Protein AF-0000000068954242 (afdb_homodimer)

Sequence (184 aa):
MEKENVENEAPFGVVYEDFRVIWVAEQLQDGKWTARYCWHPGTSEAAGKALQEAVLNGKSRRLLGQFDTEAETVEAIKQAVLLEAKWSPSRTMEKENVENEAPFGVVYEDFRVIWVAEQLQDGKWTARYCWHPGTSEAAGKALQEAVLNGKSRRLLGQFDTEAETVEAIKQAVLLEAKWSPSRT

Nearest PDB structures (foldseek):
  4emz-assembly2_A  TM=5.420E-01  e=2.118E+00  Mus musculus
  3p98-assembly2_B  TM=4.936E-01  e=1.862E+00  Morganella morganii
  7e2d-assembly1_K  TM=4.582E-01  e=3.785E+00  Saccharomyces cerevisiae S288C
  4en2-assembly2_A  TM=5.045E-01  e=4.038E+00  Mus musculus
  2h36-assembly1_X  TM=4.959E-01  e=6.342E+00  Sulfolobus islandicus filamentous virus

Structure (mmCIF, N/CA/C/O backbone):
data_AF-0000000068954242-model_v1
#
loop_
_entity.id
_entity.type
_entity.pdbx_description
1 polymer 'DUF2188 domain-containing protein'
#
loop_
_atom_site.group_PDB
_atom_site.id
_atom_site.type_symbol
_atom_site.label_atom_id
_atom_site.label_alt_id
_atom_site.label_comp_id
_atom_site.label_asym_id
_atom_site.label_entity_id
_atom_site.label_seq_id
_atom_site.pdbx_PDB_ins_code
_atom_site.Cartn_x
_atom_site.Cartn_y
_atom_site.Cartn_z
_atom_site.occupancy
_atom_site.B_iso_or_equiv
_atom_site.auth_seq_id
_atom_site.auth_comp_id
_atom_site.auth_asym_id
_atom_site.auth_atom_id
_atom_site.pdbx_PDB_model_num
ATOM 1 N N . MET A 1 1 ? 2.73 30.891 -11.594 1 21.77 1 MET A N 1
ATOM 2 C CA . MET A 1 1 ? 2.148 30.094 -10.516 1 21.77 1 MET A CA 1
ATOM 3 C C . MET A 1 1 ? 2.102 28.609 -10.898 1 21.77 1 MET A C 1
ATOM 5 O O . MET A 1 1 ? 1.273 28.203 -11.719 1 21.77 1 MET A O 1
ATOM 9 N N . GLU A 1 2 ? 3.18 27.938 -11.242 1 25.11 2 GLU A N 1
ATOM 10 C CA . GLU A 1 2 ? 3.396 26.719 -12.016 1 25.11 2 GLU A CA 1
ATOM 11 C C . GLU A 1 2 ? 2.676 25.531 -11.383 1 25.11 2 GLU A C 1
ATOM 13 O O . GLU A 1 2 ? 2.701 25.359 -10.164 1 25.11 2 GLU A O 1
ATOM 18 N N . LYS A 1 3 ? 1.49 25.219 -11.859 1 29.86 3 LYS A N 1
ATOM 19 C CA . LYS A 1 3 ? 0.611 24.094 -11.602 1 29.86 3 LYS A CA 1
ATOM 20 C C . LYS A 1 3 ? 1.417 22.828 -11.289 1 29.86 3 LYS A C 1
ATOM 22 O O . LYS A 1 3 ? 2.271 22.422 -12.078 1 29.86 3 LYS A O 1
ATOM 27 N N . GLU A 1 4 ? 1.894 22.75 -10.07 1 32.88 4 GLU A N 1
ATOM 28 C CA . GLU A 1 4 ? 2.553 21.531 -9.594 1 32.88 4 GLU A CA 1
ATOM 29 C C . GLU A 1 4 ? 1.985 20.297 -10.273 1 32.88 4 GLU A C 1
ATOM 31 O O . GLU A 1 4 ? 0.77 20.094 -10.297 1 32.88 4 GLU A O 1
ATOM 36 N N . ASN A 1 5 ? 2.467 20.047 -11.445 1 31.39 5 ASN A N 1
ATOM 37 C CA . ASN A 1 5 ? 2.234 18.828 -12.227 1 31.39 5 ASN A CA 1
ATOM 38 C C . ASN A 1 5 ? 1.885 17.641 -11.32 1 31.39 5 ASN A C 1
ATOM 40 O O . ASN A 1 5 ? 2.771 17 -10.758 1 31.39 5 ASN A O 1
ATOM 44 N N . VAL A 1 6 ? 0.901 17.859 -10.484 1 35.72 6 VAL A N 1
ATOM 45 C CA . VAL A 1 6 ? 0.331 16.688 -9.828 1 35.72 6 VAL A CA 1
ATOM 46 C C . VAL A 1 6 ? 0.317 15.508 -10.805 1 35.72 6 VAL A C 1
ATOM 48 O O . VAL A 1 6 ? -0.433 15.516 -11.781 1 35.72 6 VAL A O 1
ATOM 51 N N . GLU A 1 7 ? 1.444 15.148 -11.391 1 39.91 7 GLU A N 1
ATOM 52 C CA . GLU A 1 7 ? 1.543 13.93 -12.188 1 39.91 7 GLU A CA 1
ATOM 53 C C . GLU A 1 7 ? 0.404 12.969 -11.867 1 39.91 7 GLU A C 1
ATOM 55 O O . GLU A 1 7 ? 0.013 12.828 -10.703 1 39.91 7 GLU A O 1
ATOM 60 N N . ASN A 1 8 ? -0.485 12.93 -12.711 1 43.81 8 ASN A N 1
ATOM 61 C CA . ASN A 1 8 ? -1.66 12.078 -12.82 1 43.81 8 ASN A CA 1
ATOM 62 C C . ASN A 1 8 ? -1.4 10.688 -12.242 1 43.81 8 ASN A C 1
ATOM 64 O O . ASN A 1 8 ? -0.9 9.805 -12.945 1 43.81 8 ASN A O 1
ATOM 68 N N . GLU A 1 9 ? -0.824 10.719 -11.055 1 53.72 9 GLU A N 1
ATOM 69 C CA . GLU A 1 9 ? -0.593 9.398 -10.469 1 53.72 9 GLU A CA 1
ATOM 70 C C . GLU A 1 9 ? -1.833 8.516 -10.578 1 53.72 9 GLU A C 1
ATOM 72 O O . GLU A 1 9 ? -2.947 8.969 -10.297 1 53.72 9 GLU A O 1
ATOM 77 N N . ALA A 1 10 ? -1.796 7.66 -11.562 1 61.25 10 ALA A N 1
ATOM 78 C CA . ALA A 1 10 ? -2.863 6.668 -11.672 1 61.25 10 ALA A CA 1
ATOM 79 C C . ALA A 1 10 ? -3.359 6.246 -10.289 1 61.25 10 ALA A C 1
ATOM 81 O O . ALA A 1 10 ? -2.588 6.219 -9.328 1 61.25 10 ALA A O 1
ATOM 82 N N . PRO A 1 11 ? -4.734 6.23 -10.266 1 74.62 11 PRO A N 1
ATOM 83 C CA . PRO A 1 11 ? -5.285 5.824 -8.969 1 74.62 11 PRO A CA 1
ATOM 84 C C . PRO A 1 11 ? -4.633 4.559 -8.422 1 74.62 11 PRO A C 1
ATOM 86 O O . PRO A 1 11 ? -4.207 3.695 -9.195 1 74.62 11 PRO A O 1
ATOM 89 N N . PHE A 1 12 ? -4.547 4.5 -7.191 1 87.44 12 PHE A N 1
ATOM 90 C CA . PHE A 1 12 ? -3.895 3.443 -6.43 1 87.44 12 PHE A CA 1
ATOM 91 C C . PHE A 1 12 ? -4.629 2.119 -6.605 1 87.44 12 PHE A C 1
ATOM 93 O O . PHE A 1 12 ? -5.848 2.055 -6.438 1 87.44 12 PHE A O 1
ATOM 100 N N . GLY A 1 13 ? -3.826 1.127 -6.988 1 93.5 13 GLY A N 1
ATOM 101 C CA . GLY A 1 13 ? -4.387 -0.205 -7.145 1 93.5 13 GLY A CA 1
ATOM 102 C C . GLY A 1 13 ? -4.898 -0.474 -8.547 1 93.5 13 GLY A C 1
ATOM 103 O O . GLY A 1 13 ? -5.012 0.447 -9.359 1 93.5 13 GLY A O 1
ATOM 104 N N . VAL A 1 14 ? -5.207 -1.737 -8.773 1 92.81 14 VAL A N 1
ATOM 105 C CA . VAL A 1 14 ? -5.73 -2.182 -10.062 1 92.81 14 VAL A CA 1
ATOM 106 C C . VAL A 1 14 ? -7.242 -2.381 -9.961 1 92.81 14 VAL A C 1
ATOM 108 O O . VAL A 1 14 ? -7.746 -2.883 -8.953 1 92.81 14 VAL A O 1
ATOM 111 N N . VAL A 1 15 ? -7.859 -1.942 -11.102 1 94.38 15 VAL A N 1
ATOM 112 C CA . VAL A 1 15 ? -9.312 -2.094 -11.117 1 94.38 15 VAL A CA 1
ATOM 113 C C . VAL A 1 15 ? -9.68 -3.51 -11.555 1 94.38 15 VAL A C 1
ATOM 115 O O . VAL A 1 15 ? -9.164 -4.012 -12.555 1 94.38 15 VAL A O 1
ATOM 118 N N . TYR A 1 16 ? -10.5 -4.156 -10.773 1 94.81 16 TYR A N 1
ATOM 119 C CA . TYR A 1 16 ? -11.133 -5.438 -11.07 1 94.81 16 TYR A CA 1
ATOM 120 C C . TYR A 1 16 ? -12.617 -5.41 -10.734 1 94.81 16 TYR A C 1
ATOM 122 O O . TYR A 1 16 ? -12.984 -5.305 -9.562 1 94.81 16 TYR A O 1
ATOM 130 N N . GLU A 1 17 ? -13.453 -5.523 -11.75 1 95.56 17 GLU A N 1
ATOM 131 C CA . GLU A 1 17 ? -14.891 -5.367 -11.57 1 95.56 17 GLU A CA 1
ATOM 132 C C . GLU A 1 17 ? -15.227 -4.059 -10.859 1 95.56 17 GLU A C 1
ATOM 134 O O . GLU A 1 17 ? -14.852 -2.98 -11.328 1 95.56 17 GLU A O 1
ATOM 139 N N . ASP A 1 18 ? -15.766 -4.094 -9.727 1 95.94 18 ASP A N 1
ATOM 140 C CA . ASP A 1 18 ? -16.172 -2.896 -8.992 1 95.94 18 ASP A CA 1
ATOM 141 C C . ASP A 1 18 ? -15.258 -2.652 -7.793 1 95.94 18 ASP A C 1
ATOM 143 O O . ASP A 1 18 ? -15.688 -2.076 -6.789 1 95.94 18 ASP A O 1
ATOM 147 N N . PHE A 1 19 ? -13.984 -3.154 -7.977 1 96.62 19 PHE A N 1
ATOM 148 C CA . PHE A 1 19 ? -13.062 -3.061 -6.848 1 96.62 19 PHE A CA 1
ATOM 149 C C . PHE A 1 19 ? -11.711 -2.52 -7.297 1 96.62 19 PHE A C 1
ATOM 151 O O . PHE A 1 19 ? -11.383 -2.564 -8.484 1 96.62 19 PHE A O 1
ATOM 158 N N . ARG A 1 20 ? -11.031 -1.953 -6.363 1 96.44 20 ARG A N 1
ATOM 159 C CA . ARG A 1 20 ? -9.586 -1.75 -6.5 1 96.44 20 ARG A CA 1
ATOM 160 C C . ARG A 1 20 ? -8.812 -2.729 -5.625 1 96.44 20 ARG A C 1
ATOM 162 O O . ARG A 1 20 ? -9.188 -2.977 -4.477 1 96.44 20 ARG A O 1
ATOM 169 N N . VAL A 1 21 ? -7.758 -3.271 -6.23 1 97.31 21 VAL A N 1
ATOM 170 C CA . VAL A 1 21 ? -6.996 -4.328 -5.566 1 97.31 21 VAL A CA 1
ATOM 171 C C . VAL A 1 21 ? -5.5 -4.09 -5.766 1 97.31 21 VAL A C 1
ATOM 173 O O . VAL A 1 21 ? -5.074 -3.639 -6.828 1 97.31 21 VAL A O 1
ATOM 176 N N . ILE A 1 22 ? -4.73 -4.309 -4.73 1 97.19 22 ILE A N 1
ATOM 177 C CA . ILE A 1 22 ? -3.281 -4.414 -4.844 1 97.19 22 ILE A CA 1
ATOM 178 C C . ILE A 1 22 ? -2.818 -5.762 -4.285 1 97.19 22 ILE A C 1
ATOM 180 O O . ILE A 1 22 ? -3.473 -6.332 -3.41 1 97.19 22 ILE A O 1
ATOM 184 N N . TRP A 1 23 ? -1.71 -6.27 -4.887 1 97.44 23 TRP A N 1
ATOM 185 C CA . TRP A 1 23 ? -1.216 -7.555 -4.402 1 97.44 23 TRP A CA 1
ATOM 186 C C . TRP A 1 23 ? 0.271 -7.715 -4.703 1 97.44 23 TRP A C 1
ATOM 188 O O . TRP A 1 23 ? 0.842 -6.938 -5.473 1 97.44 23 TRP A O 1
ATOM 198 N N . VAL A 1 24 ? 0.82 -8.609 -4.008 1 96.31 24 VAL A N 1
ATOM 199 C CA . VAL A 1 24 ? 2.129 -9.164 -4.344 1 96.31 24 VAL A CA 1
ATOM 200 C C . VAL A 1 24 ? 2.051 -10.688 -4.398 1 96.31 24 VAL A C 1
ATOM 202 O O . VAL A 1 24 ? 1.603 -11.32 -3.441 1 96.31 24 VAL A O 1
ATOM 205 N N . ALA A 1 25 ? 2.357 -11.18 -5.551 1 96.5 25 ALA A N 1
ATOM 206 C CA . ALA A 1 25 ? 2.504 -12.625 -5.715 1 96.5 25 ALA A CA 1
ATOM 207 C C . ALA A 1 25 ? 3.971 -13.039 -5.641 1 96.5 25 ALA A C 1
ATOM 209 O O . ALA A 1 25 ? 4.824 -12.43 -6.289 1 96.5 25 ALA A O 1
ATOM 210 N N . GLU A 1 26 ? 4.207 -14.062 -4.797 1 94.69 26 GLU A N 1
ATOM 211 C CA . GLU A 1 26 ? 5.59 -14.477 -4.59 1 94.69 26 GLU A CA 1
ATOM 212 C C . GLU A 1 26 ? 5.738 -15.992 -4.754 1 94.69 26 GLU A C 1
ATOM 214 O O . GLU A 1 26 ? 4.863 -16.75 -4.348 1 94.69 26 GLU A O 1
ATOM 219 N N . GLN A 1 27 ? 6.871 -16.297 -5.375 1 96.44 27 GLN A N 1
ATOM 220 C CA . GLN A 1 27 ? 7.195 -17.719 -5.504 1 96.44 27 GLN A CA 1
ATOM 221 C C . GLN A 1 27 ? 8.023 -18.203 -4.32 1 96.44 27 GLN A C 1
ATOM 223 O O . GLN A 1 27 ? 9.055 -17.609 -3.988 1 96.44 27 GLN A O 1
ATOM 228 N N . LEU A 1 28 ? 7.547 -19.297 -3.723 1 96.06 28 LEU A N 1
ATOM 229 C CA . LEU A 1 28 ? 8.242 -19.906 -2.598 1 96.06 28 LEU A CA 1
ATOM 230 C C . LEU A 1 28 ? 9.375 -2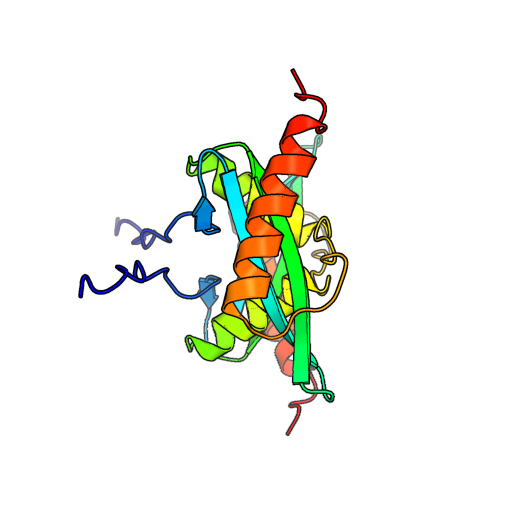0.812 -3.086 1 96.06 28 LEU A C 1
ATOM 232 O O . LEU A 1 28 ? 9.508 -21.047 -4.289 1 96.06 28 LEU A O 1
ATOM 236 N N . GLN A 1 29 ? 10.203 -21.172 -2.217 1 95.75 29 GLN A N 1
ATOM 237 C CA . GLN A 1 29 ? 11.375 -21.984 -2.545 1 95.75 29 GLN A CA 1
ATOM 238 C C . GLN A 1 29 ? 10.977 -23.297 -3.209 1 95.75 29 GLN A C 1
ATOM 240 O O . GLN A 1 29 ? 11.711 -23.828 -4.043 1 95.75 29 GLN A O 1
ATOM 245 N N . ASP A 1 30 ? 9.82 -23.906 -2.957 1 96.88 30 ASP A N 1
ATOM 246 C CA . ASP A 1 30 ? 9.375 -25.172 -3.52 1 96.88 30 ASP A CA 1
ATOM 247 C C . ASP A 1 30 ? 8.711 -24.969 -4.875 1 96.88 30 ASP A C 1
ATOM 249 O O . ASP A 1 30 ? 8.18 -25.922 -5.465 1 96.88 30 ASP A O 1
ATOM 253 N N . GLY A 1 31 ? 8.672 -23.734 -5.305 1 97.25 31 GLY A N 1
ATOM 254 C CA . GLY A 1 31 ? 8.156 -23.438 -6.633 1 97.25 31 GLY A CA 1
ATOM 255 C C . GLY A 1 31 ? 6.699 -23.016 -6.625 1 97.25 31 GLY A C 1
ATOM 256 O O . GLY A 1 31 ? 6.176 -22.562 -7.645 1 97.25 31 GLY A O 1
ATOM 257 N N . LYS A 1 32 ? 6.078 -23.188 -5.453 1 98.19 32 LYS A N 1
ATOM 258 C CA . LYS A 1 32 ? 4.676 -22.797 -5.344 1 98.19 32 LYS A CA 1
ATOM 259 C C . LYS A 1 32 ? 4.539 -21.297 -5.117 1 98.19 32 LYS A C 1
ATOM 261 O O . LYS A 1 32 ? 5.504 -20.625 -4.719 1 98.19 32 LYS A O 1
ATOM 266 N N . TRP A 1 33 ? 3.316 -20.859 -5.457 1 97.94 33 TRP A N 1
ATOM 267 C CA . TRP A 1 33 ? 3.078 -19.422 -5.348 1 97.94 33 TRP A CA 1
ATOM 268 C C . TRP A 1 33 ? 2.072 -19.125 -4.238 1 97.94 33 TRP A C 1
ATOM 270 O O . TRP A 1 33 ? 1.101 -19.859 -4.059 1 97.94 33 TRP A O 1
ATOM 280 N N . THR A 1 34 ? 2.34 -18.016 -3.49 1 98 34 THR A N 1
ATOM 281 C CA . THR A 1 34 ? 1.427 -17.438 -2.516 1 98 34 THR A CA 1
ATOM 282 C C . THR A 1 34 ? 1.302 -15.93 -2.729 1 98 34 THR A C 1
ATOM 284 O O . THR A 1 34 ? 1.879 -15.383 -3.67 1 98 34 THR A O 1
ATOM 287 N N . ALA A 1 35 ? 0.398 -15.336 -1.955 1 98.06 35 ALA A N 1
ATOM 288 C CA . ALA A 1 35 ? 0.228 -13.906 -2.188 1 98.06 35 ALA A CA 1
ATOM 289 C C . ALA A 1 35 ? -0.336 -13.211 -0.949 1 98.06 35 ALA A C 1
ATOM 291 O O . ALA A 1 35 ? -0.861 -13.875 -0.048 1 98.06 35 ALA A O 1
ATOM 292 N N . ARG A 1 36 ? -0.107 -11.969 -0.896 1 98.25 36 ARG A N 1
ATOM 293 C CA . ARG A 1 36 ? -0.849 -11.039 -0.049 1 98.25 36 ARG A CA 1
ATOM 294 C C . ARG A 1 36 ? -1.582 -10 -0.89 1 98.2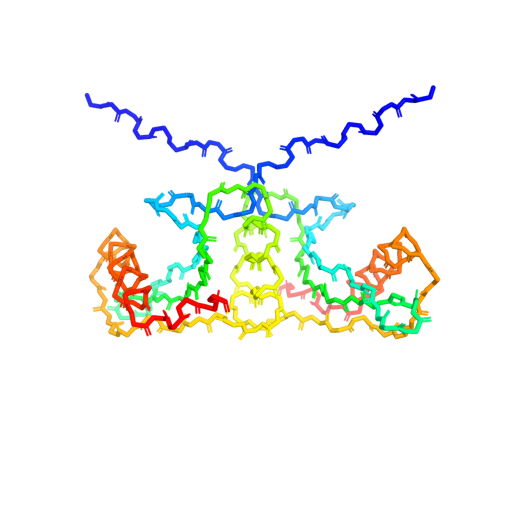5 36 ARG A C 1
ATOM 296 O O . ARG A 1 36 ? -1.118 -9.625 -1.97 1 98.25 36 ARG A O 1
ATOM 303 N N . TYR A 1 37 ? -2.668 -9.602 -0.353 1 98.38 37 TYR A N 1
ATOM 304 C CA . TYR A 1 37 ? -3.457 -8.648 -1.126 1 98.38 37 TYR A CA 1
ATOM 305 C C . TYR A 1 37 ? -4.293 -7.762 -0.21 1 98.38 37 TYR A C 1
ATOM 307 O O . TYR A 1 37 ? -4.465 -8.07 0.973 1 98.38 37 TYR A O 1
ATOM 315 N N . CYS A 1 38 ? -4.711 -6.676 -0.714 1 98.31 38 CYS A N 1
ATOM 316 C CA . CYS A 1 38 ? -5.656 -5.734 -0.124 1 98.31 38 CYS A CA 1
ATOM 317 C C . CYS A 1 38 ? -6.613 -5.188 -1.178 1 98.31 38 CYS A C 1
ATOM 319 O O . CYS A 1 38 ? -6.234 -5.023 -2.34 1 98.31 38 CYS A O 1
ATOM 321 N N . TRP A 1 39 ? -7.859 -4.938 -0.702 1 97.62 39 TRP A N 1
ATOM 322 C CA . TRP A 1 39 ? -8.828 -4.453 -1.687 1 97.62 39 TRP A CA 1
ATOM 323 C C . TRP A 1 39 ? -9.828 -3.504 -1.045 1 97.62 39 TRP A C 1
ATOM 325 O O . TRP A 1 39 ? -9.922 -3.422 0.182 1 97.62 39 TRP A O 1
ATOM 335 N N . HIS A 1 40 ? -10.461 -2.73 -1.895 1 97.25 40 HIS A N 1
ATOM 336 C CA . HIS A 1 40 ? -11.5 -1.787 -1.497 1 97.25 40 HIS A CA 1
ATOM 337 C C . HIS A 1 40 ? -12.594 -1.699 -2.553 1 97.25 40 HIS A C 1
ATOM 339 O O . HIS A 1 40 ? -12.312 -1.718 -3.752 1 97.25 40 HIS A O 1
ATOM 345 N N . PRO A 1 41 ? -13.812 -1.552 -2.074 1 97 41 PRO A N 1
ATOM 346 C CA . PRO A 1 41 ? -14.883 -1.388 -3.064 1 97 41 PRO A CA 1
ATOM 347 C C . PRO A 1 41 ? -14.789 -0.066 -3.822 1 97 41 PRO A C 1
ATOM 349 O O . PRO A 1 41 ? -14.398 0.954 -3.246 1 97 41 PRO A O 1
ATOM 352 N N . GLY A 1 42 ? -15.203 -0.083 -5.066 1 96 42 GLY A N 1
ATOM 353 C CA . GLY A 1 42 ? -15.242 1.107 -5.902 1 96 42 GLY A CA 1
ATOM 354 C C . GLY A 1 42 ? -14.07 1.203 -6.859 1 96 42 GLY A C 1
ATOM 355 O O . GLY A 1 42 ? -13.078 0.487 -6.711 1 96 42 GLY A O 1
ATOM 356 N N . THR A 1 43 ? -14.188 2.068 -7.875 1 95.5 43 THR A N 1
ATOM 357 C CA . THR A 1 43 ? -13.156 2.182 -8.906 1 95.5 43 THR A CA 1
ATOM 358 C C . THR A 1 43 ? -12.656 3.617 -9.008 1 95.5 43 THR A C 1
ATOM 360 O O . THR A 1 43 ? -11.75 3.906 -9.797 1 95.5 43 THR A O 1
ATOM 363 N N . SER A 1 44 ? -13.195 4.441 -8.203 1 93.44 44 SER A N 1
ATOM 364 C CA . SER A 1 44 ? -12.898 5.867 -8.297 1 93.44 44 SER A CA 1
ATOM 365 C C . SER A 1 44 ? -11.531 6.188 -7.695 1 93.44 44 SER A C 1
ATOM 367 O O . SER A 1 44 ? -10.891 5.316 -7.105 1 93.44 44 SER A O 1
ATOM 369 N N . GLU A 1 45 ? -11.133 7.41 -7.926 1 91.19 45 GLU A N 1
ATOM 370 C CA . GLU A 1 45 ? -9.922 7.902 -7.277 1 91.19 45 GLU A CA 1
ATOM 371 C C . GLU A 1 45 ? -10.047 7.84 -5.758 1 91.19 45 GLU A C 1
ATOM 373 O O . GLU A 1 45 ? -9.086 7.516 -5.062 1 91.19 45 GLU A O 1
ATOM 378 N N . ALA A 1 46 ? -11.258 8.195 -5.285 1 93.62 46 ALA A N 1
ATOM 379 C CA . ALA A 1 46 ? -11.516 8.117 -3.85 1 93.62 46 ALA A CA 1
ATOM 380 C C . ALA A 1 46 ? -11.336 6.695 -3.332 1 93.62 46 ALA A C 1
ATOM 382 O O . ALA A 1 46 ? -10.812 6.488 -2.236 1 93.62 46 ALA A O 1
ATOM 383 N N . ALA A 1 47 ? -11.773 5.707 -4.102 1 94.88 47 ALA A N 1
ATOM 384 C CA . ALA A 1 47 ? -11.594 4.309 -3.729 1 94.88 47 ALA A CA 1
ATOM 385 C C . ALA A 1 47 ? -10.117 3.932 -3.688 1 94.88 47 ALA A C 1
ATOM 387 O O . ALA A 1 47 ? -9.695 3.145 -2.838 1 94.88 47 ALA A O 1
ATOM 388 N N . GLY A 1 48 ? -9.359 4.504 -4.598 1 94.38 48 GLY A N 1
ATOM 389 C CA . GLY A 1 48 ? -7.922 4.293 -4.586 1 94.38 48 GLY A CA 1
ATOM 390 C C . GLY A 1 48 ? -7.25 4.836 -3.34 1 94.38 48 GLY A C 1
ATOM 391 O O . GLY A 1 48 ? -6.379 4.184 -2.762 1 94.38 48 GLY A O 1
ATOM 392 N N . LYS A 1 49 ? -7.707 5.996 -2.967 1 93.25 49 LYS A N 1
ATOM 393 C CA . LYS A 1 49 ? -7.164 6.598 -1.753 1 93.25 49 LYS A CA 1
ATOM 394 C C . LYS A 1 49 ? -7.523 5.77 -0.521 1 93.25 49 LYS A C 1
ATOM 396 O O . LYS A 1 49 ? -6.707 5.609 0.387 1 93.25 49 LYS A O 1
ATOM 401 N N . ALA A 1 50 ? -8.734 5.266 -0.509 1 96.12 50 ALA A N 1
ATOM 402 C CA . ALA A 1 50 ? -9.18 4.426 0.599 1 96.12 50 ALA A CA 1
ATOM 403 C C . ALA A 1 50 ? -8.375 3.127 0.657 1 96.12 50 ALA A C 1
ATOM 405 O O . ALA A 1 50 ? -8.031 2.652 1.742 1 96.12 50 ALA A O 1
ATOM 406 N N . LEU A 1 51 ? -8.094 2.596 -0.479 1 96.62 51 LEU A N 1
ATOM 407 C CA . LEU A 1 51 ? -7.273 1.392 -0.545 1 96.62 51 LEU A CA 1
ATOM 408 C C . LEU A 1 51 ? -5.867 1.664 -0.024 1 96.62 51 LEU A C 1
ATOM 410 O O . LEU A 1 51 ? -5.312 0.855 0.722 1 96.62 51 LEU A O 1
ATOM 414 N N . GLN A 1 52 ? -5.32 2.756 -0.457 1 96.38 52 GLN A N 1
ATOM 415 C CA . GLN A 1 52 ? -4 3.148 0.022 1 96.38 52 GLN A CA 1
ATOM 416 C C . GLN A 1 52 ? -3.98 3.275 1.543 1 96.38 52 GLN A C 1
ATOM 418 O O . GLN A 1 52 ? -3.047 2.807 2.197 1 96.38 52 GLN A O 1
ATOM 423 N N . GLU A 1 53 ? -4.969 3.883 2.074 1 96.31 53 GLU A N 1
ATOM 424 C CA . GLU A 1 53 ? -5.09 4.008 3.523 1 96.31 53 GLU A CA 1
ATOM 425 C C . GLU A 1 53 ? -5.195 2.641 4.191 1 96.31 53 GLU A C 1
ATOM 427 O O . GLU A 1 53 ? -4.543 2.385 5.203 1 96.31 53 GLU A O 1
ATOM 432 N N . ALA A 1 54 ? -5.996 1.771 3.639 1 97.38 54 ALA A N 1
ATOM 433 C CA . ALA A 1 54 ? -6.211 0.444 4.211 1 97.38 54 ALA A CA 1
ATOM 434 C C . ALA A 1 54 ? -4.906 -0.347 4.266 1 97.38 54 ALA A C 1
ATOM 436 O O . ALA A 1 54 ? -4.578 -0.942 5.297 1 97.38 54 ALA A O 1
ATOM 437 N N . VAL A 1 55 ? -4.164 -0.311 3.191 1 97.5 55 VAL A N 1
ATOM 438 C CA . VAL A 1 55 ? -2.951 -1.123 3.164 1 97.5 55 VAL A CA 1
ATOM 439 C C . VAL A 1 55 ? -1.923 -0.551 4.137 1 97.5 55 VAL A C 1
ATOM 441 O O . VAL A 1 55 ? -1.223 -1.3 4.82 1 97.5 55 VAL A O 1
ATOM 444 N N . LEU A 1 56 ? -1.808 0.763 4.219 1 97.56 56 LEU A N 1
ATOM 445 C CA . LEU A 1 56 ? -0.865 1.396 5.133 1 97.56 56 LEU A CA 1
ATOM 446 C C . LEU A 1 56 ? -1.272 1.157 6.586 1 97.56 56 LEU A C 1
ATOM 448 O O . LEU A 1 56 ? -0.43 1.195 7.484 1 97.56 56 LEU A O 1
ATOM 452 N N . ASN A 1 57 ? -2.502 0.87 6.762 1 96.56 57 ASN A N 1
ATOM 453 C CA . ASN A 1 57 ? -2.988 0.573 8.102 1 96.56 57 ASN A CA 1
ATOM 454 C C . ASN A 1 57 ? -2.945 -0.924 8.398 1 96.56 57 ASN A C 1
ATOM 456 O O . ASN A 1 57 ? -3.496 -1.381 9.398 1 96.56 57 ASN A O 1
ATOM 460 N N . GLY A 1 58 ? -2.379 -1.677 7.5 1 96 58 GLY A N 1
ATOM 461 C CA . GLY A 1 58 ? -2.094 -3.074 7.781 1 96 58 GLY A CA 1
ATOM 462 C C . GLY A 1 58 ? -3.262 -3.994 7.484 1 96 58 GLY A C 1
ATOM 463 O O . GLY A 1 58 ? -3.385 -5.062 8.086 1 96 58 GLY A O 1
ATOM 464 N N . LYS A 1 59 ? -4.156 -3.664 6.582 1 96.81 59 LYS A N 1
ATOM 465 C CA . LYS A 1 59 ? -5.348 -4.465 6.316 1 96.81 59 LYS A CA 1
ATOM 466 C C . LYS A 1 59 ? -5.098 -5.465 5.191 1 96.81 59 LYS A C 1
ATOM 468 O O . LYS A 1 59 ? -6.039 -6.043 4.645 1 96.81 59 LYS A O 1
ATOM 473 N N . SER A 1 60 ? -3.9 -5.676 4.844 1 97.44 60 SER A N 1
ATOM 474 C CA . SER A 1 60 ? -3.57 -6.703 3.859 1 97.44 60 SER A CA 1
ATOM 475 C C . SER A 1 60 ? -3.906 -8.094 4.379 1 97.44 60 SER A C 1
ATOM 477 O O . SER A 1 60 ? -3.887 -8.336 5.59 1 97.44 60 SER A O 1
ATOM 479 N N . ARG A 1 61 ? -4.184 -8.969 3.424 1 97.12 61 ARG A N 1
ATOM 480 C CA . ARG A 1 61 ? -4.543 -10.344 3.76 1 97.12 61 ARG A CA 1
ATOM 481 C C . ARG A 1 61 ? -3.637 -11.344 3.045 1 97.12 61 ARG A C 1
ATOM 483 O O . ARG A 1 61 ? -3.176 -11.078 1.931 1 97.12 61 ARG A O 1
ATOM 490 N N . ARG A 1 62 ? -3.42 -12.445 3.703 1 97.06 62 ARG A N 1
ATOM 491 C CA . ARG A 1 62 ? -2.727 -13.547 3.055 1 97.06 62 ARG A CA 1
ATOM 492 C C . ARG A 1 62 ? -3.701 -14.422 2.266 1 97.06 62 ARG A C 1
ATOM 494 O O . ARG A 1 62 ? -4.773 -14.766 2.764 1 97.06 62 ARG A O 1
ATOM 501 N N . LEU A 1 63 ? -3.32 -14.648 1.046 1 97.88 63 LEU A N 1
ATOM 502 C CA . LEU A 1 63 ? -4.129 -15.562 0.248 1 97.88 63 LEU A CA 1
ATOM 503 C C . LEU A 1 63 ? -4.055 -16.984 0.805 1 97.88 63 LEU A C 1
ATOM 505 O O . LEU A 1 63 ? -2.969 -17.469 1.113 1 97.88 63 LEU A O 1
ATOM 509 N N . LEU A 1 64 ? -5.281 -17.562 0.891 1 94 64 LEU A N 1
ATOM 510 C CA . LEU A 1 64 ? -5.297 -18.938 1.388 1 94 64 LEU A CA 1
ATOM 511 C C . LEU A 1 64 ? -4.887 -19.922 0.291 1 94 64 LEU A C 1
ATOM 513 O O . LEU A 1 64 ? -5.371 -19.828 -0.839 1 94 64 LEU A O 1
ATOM 517 N N . GLY A 1 65 ? -3.889 -20.766 0.595 1 93.88 65 GLY A N 1
ATOM 518 C CA . GLY A 1 65 ? -3.469 -21.812 -0.318 1 93.88 65 GLY A CA 1
ATOM 519 C C . GLY A 1 65 ? -2.219 -21.453 -1.102 1 93.88 65 GLY A C 1
ATOM 520 O O . GLY A 1 65 ? -1.682 -20.359 -0.96 1 93.88 65 GLY A O 1
ATOM 521 N N . GLN A 1 66 ? -1.751 -22.438 -1.854 1 97.19 66 GLN A N 1
ATOM 522 C CA . GLN A 1 66 ? -0.614 -22.297 -2.758 1 97.19 66 GLN A CA 1
ATOM 523 C C . GLN A 1 66 ? -0.983 -22.734 -4.176 1 97.19 66 GLN A C 1
ATOM 525 O O . GLN A 1 66 ? -1.874 -23.562 -4.363 1 97.19 66 GLN A O 1
ATOM 530 N N . PHE A 1 67 ? -0.253 -22.141 -5.121 1 98.31 67 PHE A N 1
ATOM 531 C CA . PHE A 1 67 ? -0.625 -22.328 -6.52 1 98.31 67 PHE A CA 1
ATOM 532 C C . PHE A 1 67 ? 0.606 -22.625 -7.371 1 98.31 67 PHE A C 1
ATOM 534 O O . PHE A 1 67 ? 1.735 -22.375 -6.945 1 98.31 67 PHE A O 1
ATOM 541 N N . ASP A 1 68 ? 0.302 -23.062 -8.562 1 98.12 68 ASP A N 1
ATOM 542 C CA . ASP A 1 68 ? 1.42 -23.516 -9.383 1 98.12 68 ASP A CA 1
ATOM 543 C C . ASP A 1 68 ? 2.029 -22.359 -10.164 1 98.12 68 ASP A C 1
ATOM 545 O O . ASP A 1 68 ? 3.217 -22.375 -10.5 1 98.12 68 ASP A O 1
ATOM 549 N N . THR A 1 69 ? 1.212 -21.312 -10.539 1 98.12 69 THR A N 1
ATOM 550 C CA . THR A 1 69 ? 1.713 -20.203 -11.352 1 98.12 69 THR A CA 1
ATOM 551 C C . THR A 1 69 ? 1.274 -18.875 -10.773 1 98.12 69 THR A C 1
ATOM 553 O O . THR A 1 69 ? 0.328 -18.812 -9.984 1 98.12 69 THR A O 1
ATOM 556 N N . GLU A 1 70 ? 2.021 -17.891 -11.188 1 96.69 70 GLU A N 1
ATOM 557 C CA . GLU A 1 70 ? 1.651 -16.531 -10.797 1 96.69 70 GLU A CA 1
ATOM 558 C C . GLU A 1 70 ? 0.253 -16.172 -11.297 1 96.69 70 GLU A C 1
ATOM 560 O O . GLU A 1 70 ? -0.524 -15.539 -10.586 1 96.69 70 GLU A O 1
ATOM 565 N N . ALA A 1 71 ? -0.033 -16.594 -12.508 1 97.12 71 ALA A N 1
ATOM 566 C CA . ALA A 1 71 ? -1.323 -16.266 -13.117 1 97.12 71 ALA A CA 1
ATOM 567 C C . ALA A 1 71 ? -2.471 -16.891 -12.32 1 97.12 71 ALA A C 1
ATOM 569 O O . ALA A 1 71 ? -3.486 -16.234 -12.078 1 97.12 71 ALA A O 1
ATOM 570 N N . GLU A 1 72 ? -2.322 -18.125 -11.906 1 97.94 72 GLU A N 1
ATOM 571 C CA . GLU A 1 72 ? -3.326 -18.812 -11.086 1 97.94 72 GLU A CA 1
ATOM 572 C C . GLU A 1 72 ? -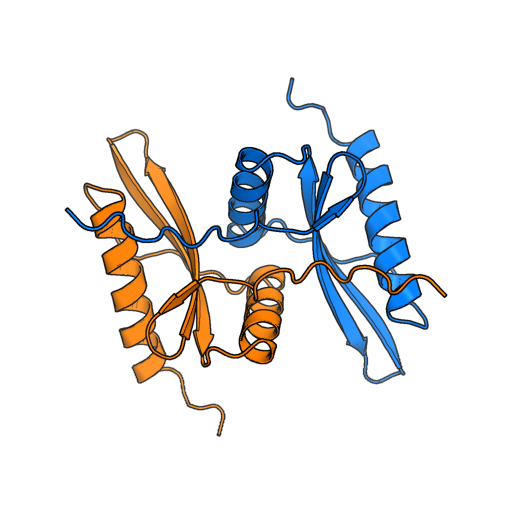3.502 -18.109 -9.742 1 97.94 72 GLU A C 1
ATOM 574 O O . GLU A 1 72 ? -4.613 -18.047 -9.211 1 97.94 72 GLU A O 1
ATOM 579 N N . THR A 1 73 ? -2.414 -17.703 -9.203 1 98.12 73 THR A N 1
ATOM 580 C CA . THR A 1 73 ? -2.441 -17 -7.922 1 98.12 73 THR A CA 1
ATOM 581 C C . THR A 1 73 ? -3.234 -15.695 -8.031 1 98.12 73 THR A C 1
ATOM 583 O O . THR A 1 73 ? -4.078 -15.406 -7.18 1 98.12 73 THR A O 1
ATOM 586 N N . VAL A 1 74 ? -2.99 -14.953 -9.117 1 97.38 74 VAL A N 1
ATOM 587 C CA . VAL A 1 74 ? -3.691 -13.695 -9.328 1 97.38 74 VAL A CA 1
ATOM 588 C C . VAL A 1 74 ? -5.184 -13.953 -9.523 1 97.38 74 VAL A C 1
ATOM 590 O O . VAL A 1 74 ? -6.023 -13.219 -9 1 97.38 74 VAL A O 1
ATOM 593 N N . GLU A 1 75 ? -5.484 -15.023 -10.242 1 97.44 75 GLU A N 1
ATOM 594 C CA . GLU A 1 75 ? -6.887 -15.391 -10.422 1 97.44 75 GLU A CA 1
ATOM 595 C C . GLU A 1 75 ? -7.535 -15.75 -9.086 1 97.44 75 GLU A C 1
ATOM 597 O O . GLU A 1 75 ? -8.695 -15.414 -8.844 1 97.44 75 GLU A O 1
ATOM 602 N N . ALA A 1 76 ? -6.777 -16.422 -8.242 1 98.19 76 ALA A N 1
ATOM 603 C CA . ALA A 1 76 ? -7.297 -16.797 -6.93 1 98.19 76 ALA A CA 1
ATOM 604 C C . ALA A 1 76 ? -7.562 -15.562 -6.074 1 98.19 76 ALA A C 1
ATOM 606 O O . ALA A 1 76 ? -8.523 -15.531 -5.297 1 98.19 76 ALA A O 1
ATOM 607 N N . ILE A 1 77 ? -6.707 -14.562 -6.156 1 98 77 ILE A N 1
ATOM 608 C CA . ILE A 1 77 ? -6.906 -13.305 -5.438 1 98 77 ILE A CA 1
ATOM 609 C C . ILE A 1 77 ? -8.227 -12.664 -5.875 1 98 77 ILE A C 1
ATOM 611 O O . ILE A 1 77 ? -9.016 -12.227 -5.039 1 98 77 ILE A O 1
ATOM 615 N N . LYS A 1 78 ? -8.422 -12.594 -7.176 1 97.06 78 LYS A N 1
ATOM 616 C CA . LYS A 1 78 ? -9.641 -12.008 -7.719 1 97.06 78 LYS A CA 1
ATOM 617 C C . LYS A 1 78 ? -10.883 -12.711 -7.172 1 97.06 78 LYS A C 1
ATOM 619 O O . LYS A 1 78 ? -11.859 -12.062 -6.789 1 97.06 78 LYS A O 1
ATOM 624 N N . GLN A 1 79 ? -10.789 -14 -7.141 1 96.69 79 GLN A N 1
ATOM 625 C CA . GLN A 1 79 ? -11.898 -14.781 -6.605 1 96.69 79 GLN A CA 1
ATOM 626 C C . GLN A 1 79 ? -12.102 -14.5 -5.117 1 96.69 79 GLN A C 1
ATOM 628 O O . GLN A 1 79 ? -13.234 -14.398 -4.648 1 96.69 79 GLN A O 1
ATOM 633 N N . ALA A 1 80 ? -11.008 -14.469 -4.418 1 97.25 80 ALA A N 1
ATOM 634 C CA . ALA A 1 80 ? -11.094 -14.18 -2.988 1 97.25 80 ALA A CA 1
ATOM 635 C C . ALA A 1 80 ? -11.766 -12.828 -2.744 1 97.25 80 ALA A C 1
ATOM 637 O O . ALA A 1 80 ? -12.602 -12.695 -1.85 1 97.25 80 ALA A O 1
ATOM 638 N N . VAL A 1 81 ? -11.414 -11.828 -3.539 1 97.12 81 VAL A N 1
ATOM 639 C CA . VAL A 1 81 ? -11.984 -10.492 -3.42 1 97.12 81 VAL A CA 1
ATOM 640 C C . VAL A 1 81 ? -13.5 -10.562 -3.627 1 97.12 81 VAL A C 1
ATOM 642 O O . VAL A 1 81 ? -14.266 -9.984 -2.852 1 97.12 81 VAL A O 1
ATOM 645 N N . LEU A 1 82 ? -13.93 -11.25 -4.695 1 96.56 82 LEU A N 1
ATOM 646 C CA . LEU A 1 82 ? -15.352 -11.391 -4.988 1 96.56 82 LEU A CA 1
ATOM 647 C C . LEU A 1 82 ? -16.078 -12.062 -3.83 1 96.56 82 LEU A C 1
ATOM 649 O O . LEU A 1 82 ? -17.172 -11.641 -3.443 1 96.56 82 LEU A O 1
ATOM 653 N N . LEU A 1 83 ? -15.453 -13.102 -3.305 1 95.31 83 LEU A N 1
ATOM 654 C CA . LEU A 1 83 ? -16.078 -13.844 -2.209 1 95.31 83 LEU A CA 1
ATOM 655 C C . LEU A 1 83 ? -16.172 -12.977 -0.959 1 95.31 83 LEU A C 1
ATOM 657 O O . LEU A 1 83 ? -17.219 -12.953 -0.296 1 95.31 83 LEU A O 1
ATOM 661 N N . GLU A 1 84 ? -15.125 -12.273 -0.604 1 95.25 84 GLU A N 1
ATOM 662 C CA . GLU A 1 84 ? -15.117 -11.414 0.574 1 95.25 84 GLU A CA 1
ATOM 663 C C . GLU A 1 84 ? -16.141 -10.281 0.438 1 95.25 84 GLU A C 1
ATO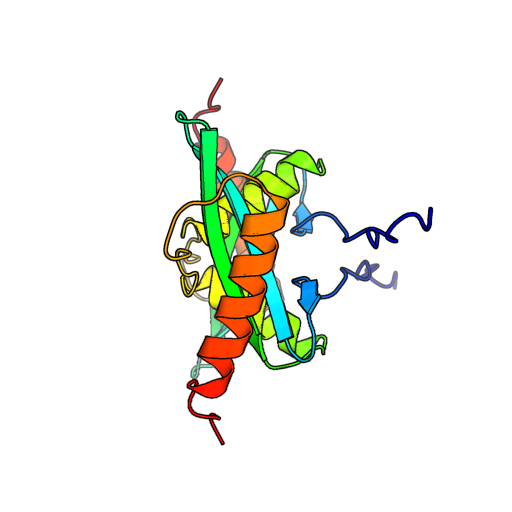M 665 O O . GLU A 1 84 ? -16.75 -9.867 1.427 1 95.25 84 GLU A O 1
ATOM 670 N N . ALA A 1 85 ? -16.234 -9.719 -0.729 1 94.31 85 ALA A N 1
ATOM 671 C CA . ALA A 1 85 ? -17.156 -8.609 -0.974 1 94.31 85 ALA A CA 1
ATOM 672 C C . ALA A 1 85 ? -18.609 -9.047 -0.784 1 94.31 85 ALA A C 1
ATOM 674 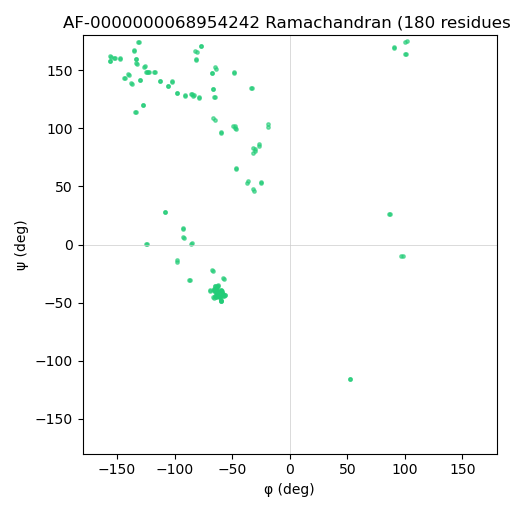O O . ALA A 1 85 ? -19.469 -8.242 -0.416 1 94.31 85 ALA A O 1
ATOM 675 N N . LYS A 1 86 ? -18.812 -10.219 -1.167 1 91.75 86 LYS A N 1
ATOM 676 C CA . LYS A 1 86 ? -20.156 -10.75 -0.988 1 91.75 86 LYS A CA 1
ATOM 677 C C . LYS A 1 86 ? -20.531 -10.805 0.49 1 91.75 86 LYS A C 1
ATOM 679 O O . LYS A 1 86 ? -21.703 -10.633 0.847 1 91.75 86 LYS A O 1
ATOM 684 N N . TRP A 1 87 ? -19.562 -11.109 1.312 1 85.25 87 TRP A N 1
ATOM 685 C CA . TRP A 1 87 ? -19.828 -11.312 2.732 1 85.25 87 TRP A CA 1
ATOM 686 C C . TRP A 1 87 ? -19.516 -10.047 3.529 1 85.25 87 TRP A C 1
ATOM 688 O O . TRP A 1 87 ? -19.781 -9.977 4.73 1 85.25 87 TRP A O 1
ATOM 698 N N . SER A 1 88 ? -18.734 -9.016 2.873 1 70.56 88 SER A N 1
ATOM 699 C CA . SER A 1 88 ? -18.391 -7.793 3.582 1 70.56 88 SER A CA 1
ATOM 700 C C . SER A 1 88 ? -19.625 -6.969 3.918 1 70.56 88 SER A C 1
ATOM 702 O O . SER A 1 88 ? -20.453 -6.684 3.039 1 70.56 88 SER A O 1
ATOM 704 N N . PRO A 1 89 ? -20.016 -6.922 5.082 1 51.56 89 PRO A N 1
ATOM 705 C CA . PRO A 1 89 ? -21.156 -6.062 5.41 1 51.56 89 PRO A CA 1
ATOM 706 C C . PRO A 1 89 ? -21.031 -4.656 4.824 1 51.56 89 PRO A C 1
ATOM 708 O O . PRO A 1 89 ? -19.922 -4.129 4.73 1 51.56 89 PRO A O 1
ATOM 711 N N . SER A 1 90 ? -21.781 -4.305 3.637 1 45.03 90 SER A N 1
ATOM 712 C CA . SER A 1 90 ? -21.891 -2.93 3.158 1 45.03 90 SER A CA 1
ATOM 713 C C . SER A 1 90 ? -21.734 -1.931 4.297 1 45.03 90 SER A C 1
ATOM 715 O O . SER A 1 90 ? -22.438 -2.004 5.301 1 45.03 90 SER A O 1
ATOM 717 N N . ARG A 1 91 ? -20.672 -1.521 4.711 1 38.03 91 ARG A N 1
ATOM 718 C CA . ARG A 1 91 ? -20.969 -0.381 5.578 1 38.03 91 ARG A CA 1
ATOM 719 C C . ARG A 1 91 ? -21.969 0.57 4.918 1 38.03 91 ARG A C 1
ATOM 721 O O . ARG A 1 91 ? -21.641 1.205 3.908 1 38.03 91 ARG A O 1
ATOM 728 N N . THR A 1 92 ? -23.203 0.289 4.617 1 30.94 92 THR A N 1
ATOM 729 C CA . THR A 1 92 ? -24.281 1.268 4.602 1 30.94 92 THR A CA 1
ATOM 730 C C . THR A 1 92 ? -24.094 2.295 5.715 1 30.94 92 THR A C 1
ATOM 732 O O . THR A 1 92 ? -23.703 1.947 6.828 1 30.94 92 THR A O 1
ATOM 735 N N . MET B 1 1 ? -3.826 -11.539 -31.156 1 21.94 1 MET B N 1
ATOM 736 C CA . MET B 1 1 ? -3.166 -11.852 -29.891 1 21.94 1 MET B CA 1
ATOM 737 C C . MET B 1 1 ? -3.074 -10.609 -29.016 1 21.94 1 MET B C 1
ATOM 739 O O . MET B 1 1 ? -2.271 -9.711 -29.266 1 21.94 1 MET B O 1
ATOM 743 N N . GLU B 1 2 ? -4.145 -9.938 -28.656 1 25.09 2 GLU B N 1
ATOM 744 C CA . GLU B 1 2 ? -4.34 -8.57 -28.188 1 25.09 2 GLU B CA 1
ATOM 745 C C . GLU B 1 2 ? -3.549 -8.312 -26.906 1 25.09 2 GLU B C 1
ATOM 747 O O . GLU B 1 2 ? -3.533 -9.148 -26 1 25.09 2 GLU B O 1
ATOM 752 N N . LYS B 1 3 ? -2.383 -7.746 -27.031 1 29.98 3 LYS B N 1
ATOM 753 C CA . LYS B 1 3 ? -1.432 -7.246 -26.031 1 29.98 3 LYS B CA 1
ATOM 754 C C . LYS B 1 3 ? -2.152 -6.719 -24.797 1 29.98 3 LYS B C 1
ATOM 756 O O . LYS B 1 3 ? -3.029 -5.859 -24.906 1 29.98 3 LYS B O 1
ATOM 761 N N . GLU B 1 4 ? -2.496 -7.629 -23.922 1 33.38 4 GLU B N 1
ATOM 762 C CA . GLU B 1 4 ? -3.053 -7.266 -22.625 1 33.38 4 GLU B CA 1
ATOM 763 C C . GLU B 1 4 ? -2.51 -5.922 -22.156 1 33.38 4 GLU B C 1
ATOM 765 O O . GLU B 1 4 ? -1.295 -5.719 -22.109 1 33.38 4 GLU B O 1
ATOM 770 N N . ASN B 1 5 ? -3.074 -4.875 -22.656 1 31.86 5 ASN B N 1
ATOM 771 C CA . ASN B 1 5 ? -2.859 -3.494 -22.25 1 31.86 5 ASN B CA 1
ATOM 772 C C . ASN B 1 5 ? -2.377 -3.41 -20.797 1 31.86 5 ASN B C 1
ATOM 774 O O . ASN B 1 5 ? -3.178 -3.498 -19.875 1 31.86 5 ASN B O 1
ATOM 778 N N . VAL B 1 6 ? -1.313 -4.145 -20.547 1 36.19 6 VAL B N 1
ATOM 779 C CA . VAL B 1 6 ? -0.634 -3.877 -19.281 1 36.19 6 VAL B CA 1
ATOM 780 C C . VAL B 1 6 ? -0.657 -2.379 -18.984 1 36.19 6 VAL B C 1
ATOM 782 O O . VAL B 1 6 ? 0.011 -1.598 -19.672 1 36.19 6 VAL B O 1
ATOM 785 N N . GLU B 1 7 ? -1.834 -1.741 -19 1 40.09 7 GLU B N 1
ATOM 786 C CA . GLU B 1 7 ? -1.951 -0.353 -18.562 1 40.09 7 GLU B CA 1
ATOM 787 C C . GLU B 1 7 ? -0.764 0.057 -17.703 1 40.09 7 GLU B C 1
ATOM 789 O O . GLU B 1 7 ? -0.314 -0.715 -16.844 1 40.09 7 GLU B O 1
ATOM 794 N N . ASN B 1 8 ? 0.076 0.71 -18.297 1 44.34 8 ASN B N 1
ATOM 795 C CA . ASN B 1 8 ? 1.272 1.386 -17.797 1 44.34 8 ASN B CA 1
ATOM 796 C C . ASN B 1 8 ? 1.09 1.872 -16.359 1 44.34 8 ASN B C 1
ATOM 798 O O . ASN B 1 8 ? 0.596 2.979 -16.141 1 44.34 8 ASN B O 1
ATOM 802 N N . GLU B 1 9 ? 0.561 0.97 -15.555 1 54.28 9 GLU B N 1
ATOM 803 C CA . GLU B 1 9 ? 0.383 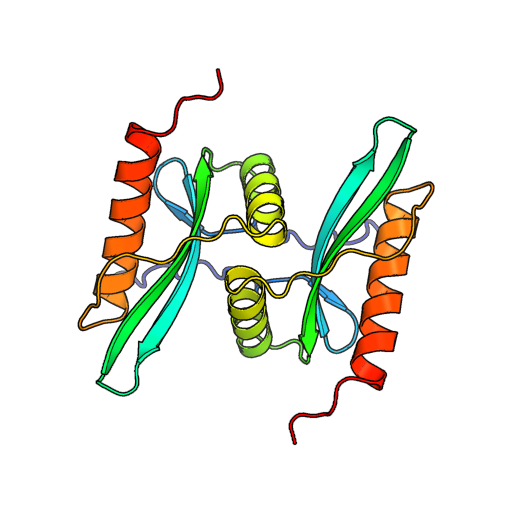1.396 -14.172 1 54.28 9 GLU B CA 1
ATOM 804 C C . GLU B 1 9 ? 1.65 2.051 -13.633 1 54.28 9 GLU B C 1
ATOM 806 O O . GLU B 1 9 ? 2.754 1.535 -13.828 1 54.28 9 GLU B O 1
ATOM 811 N N . ALA B 1 10 ? 1.628 3.359 -13.625 1 61.88 10 ALA B N 1
ATOM 812 C CA . ALA B 1 10 ? 2.725 4.082 -12.984 1 61.88 10 ALA B CA 1
ATOM 813 C C . ALA B 1 10 ? 3.27 3.301 -11.797 1 61.88 10 ALA B C 1
ATOM 815 O O . ALA B 1 10 ? 2.525 2.586 -11.117 1 61.88 10 ALA B O 1
ATOM 816 N N . PRO B 1 11 ? 4.652 3.293 -11.82 1 74.75 11 PRO B N 1
ATOM 817 C CA . PRO B 1 11 ? 5.25 2.568 -10.695 1 74.75 11 PRO B CA 1
ATOM 818 C C . PRO B 1 11 ? 4.648 2.969 -9.352 1 74.75 11 PRO B C 1
ATOM 820 O O . PRO B 1 11 ? 4.234 4.117 -9.172 1 74.75 11 PRO B O 1
ATOM 823 N N . PHE B 1 12 ? 4.617 2.074 -8.516 1 87.38 12 PHE B N 1
ATOM 824 C CA . PHE B 1 12 ? 4.023 2.174 -7.184 1 87.38 12 PHE B CA 1
ATOM 825 C C . PHE B 1 12 ? 4.777 3.18 -6.324 1 87.38 12 PHE B C 1
ATOM 827 O O . PHE B 1 12 ? 6.008 3.125 -6.23 1 87.38 12 PHE B O 1
ATOM 834 N N . GLY B 1 13 ? 3.992 4.102 -5.785 1 93.5 13 GLY B N 1
ATOM 835 C CA . GLY B 1 13 ? 4.574 5.094 -4.898 1 93.5 13 GLY B CA 1
ATOM 836 C C . GLY B 1 13 ? 5.027 6.348 -5.621 1 93.5 13 GLY B C 1
ATOM 837 O O . GLY B 1 13 ? 5.078 6.379 -6.852 1 93.5 13 GLY B O 1
ATOM 838 N N . VAL B 1 14 ? 5.355 7.34 -4.832 1 92.81 14 VAL B N 1
ATOM 839 C CA . VAL B 1 14 ? 5.832 8.617 -5.344 1 92.81 14 VAL B CA 1
ATOM 840 C C . VAL B 1 14 ? 7.348 8.703 -5.195 1 92.81 14 VAL B C 1
ATOM 842 O O . VAL B 1 14 ? 7.906 8.273 -4.184 1 92.81 14 VAL B O 1
ATOM 845 N N . VAL B 1 15 ? 7.906 9.297 -6.297 1 94.44 15 VAL B N 1
ATOM 846 C CA . VAL B 1 15 ? 9.359 9.43 -6.254 1 94.44 15 VAL B CA 1
ATOM 847 C C . VAL B 1 15 ? 9.734 10.688 -5.469 1 94.44 15 VAL B C 1
ATOM 849 O O . VAL B 1 15 ? 9.188 11.766 -5.703 1 94.44 15 VAL B O 1
ATOM 852 N N . TYR B 1 16 ? 10.602 10.516 -4.508 1 94.88 16 TYR B N 1
ATOM 853 C CA . TYR B 1 16 ? 11.242 11.586 -3.746 1 94.88 16 TYR B CA 1
ATOM 854 C C . TYR B 1 16 ? 12.742 11.336 -3.617 1 94.88 16 TYR B C 1
ATOM 856 O O . TYR B 1 16 ? 13.164 10.375 -2.963 1 94.88 16 TYR B O 1
ATOM 864 N N . GLU B 1 17 ? 13.547 12.203 -4.223 1 95.5 17 GLU B N 1
ATOM 865 C CA . GLU B 1 17 ? 14.992 11.992 -4.293 1 95.5 17 GLU B CA 1
ATOM 866 C C . GLU B 1 17 ? 15.32 10.609 -4.848 1 95.5 17 GLU B C 1
ATOM 868 O O . GLU B 1 17 ? 14.891 10.258 -5.945 1 95.5 17 GLU B O 1
ATOM 873 N N . ASP B 1 18 ? 15.914 9.781 -4.105 1 96 18 ASP B N 1
ATOM 874 C CA . ASP B 1 18 ? 16.328 8.461 -4.562 1 96 18 ASP B CA 1
ATOM 875 C C . ASP B 1 18 ? 15.461 7.367 -3.936 1 96 18 ASP B C 1
ATOM 877 O O . ASP B 1 18 ? 15.914 6.238 -3.75 1 96 18 ASP B O 1
ATOM 881 N N . PHE B 1 19 ? 14.188 7.801 -3.627 1 96.69 19 PHE B N 1
ATOM 882 C CA . PHE B 1 19 ? 13.312 6.863 -2.934 1 96.69 19 PHE B CA 1
ATOM 883 C C . PHE B 1 19 ? 11.93 6.832 -3.578 1 96.69 19 PHE B C 1
ATOM 885 O O . PHE B 1 19 ? 11.555 7.758 -4.301 1 96.69 19 PHE B O 1
ATOM 892 N N . ARG B 1 20 ? 11.289 5.746 -3.369 1 96.44 20 ARG B N 1
ATOM 893 C CA . ARG B 1 20 ? 9.836 5.691 -3.547 1 96.44 20 ARG B CA 1
ATOM 894 C C . ARG B 1 20 ? 9.125 5.645 -2.203 1 96.44 20 ARG B C 1
ATOM 896 O O . ARG B 1 20 ? 9.555 4.938 -1.288 1 96.44 20 ARG B O 1
ATOM 903 N N . VAL B 1 21 ? 8.055 6.449 -2.131 1 97.38 21 VAL B N 1
ATOM 904 C CA . VAL B 1 21 ? 7.348 6.609 -0.865 1 97.38 21 VAL B CA 1
ATOM 905 C C . VAL B 1 21 ? 5.84 6.578 -1.106 1 97.38 21 VAL B C 1
ATOM 907 O O . VAL B 1 21 ? 5.355 7.094 -2.117 1 97.38 21 VAL B O 1
ATOM 910 N N . ILE B 1 22 ? 5.125 5.902 -0.241 1 97.19 22 ILE B N 1
ATOM 911 C CA . ILE B 1 22 ? 3.674 6.023 -0.163 1 97.19 22 ILE B CA 1
ATOM 912 C C . ILE B 1 22 ? 3.268 6.457 1.243 1 97.19 22 ILE B C 1
ATOM 914 O O . ILE B 1 22 ? 3.971 6.172 2.215 1 97.19 22 ILE B O 1
ATOM 918 N N . TRP B 1 23 ? 2.145 7.227 1.295 1 97.44 23 TRP B N 1
ATOM 919 C CA . TRP B 1 23 ? 1.699 7.676 2.611 1 97.44 23 TRP B CA 1
ATOM 920 C C . TRP B 1 23 ? 0.205 7.977 2.605 1 97.44 23 TRP B C 1
ATOM 922 O O . TRP B 1 23 ? -0.415 8.055 1.542 1 97.44 23 TRP B O 1
ATOM 932 N N . VAL B 1 24 ? -0.292 8 3.76 1 96.31 24 VAL B N 1
ATOM 933 C CA . VAL B 1 24 ? -1.603 8.586 4.02 1 96.31 24 VAL B CA 1
ATOM 934 C C . VAL B 1 24 ? -1.495 9.609 5.148 1 96.31 24 VAL B C 1
ATOM 936 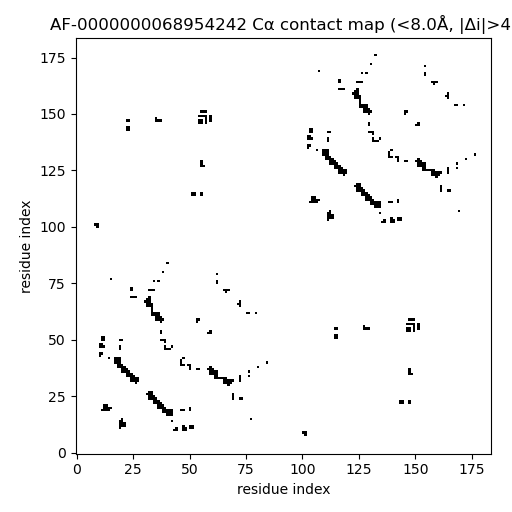O O . VAL B 1 24 ? -0.994 9.297 6.23 1 96.31 24 VAL B O 1
ATOM 939 N N . ALA B 1 25 ? -1.841 10.812 4.797 1 96.5 25 ALA B N 1
ATOM 940 C CA . ALA B 1 25 ? -1.967 11.867 5.805 1 96.5 25 ALA B CA 1
ATOM 941 C C . ALA B 1 25 ? -3.422 12.047 6.227 1 96.5 25 ALA B C 1
ATOM 943 O O . ALA B 1 25 ? -4.316 12.133 5.379 1 96.5 25 ALA B O 1
ATOM 944 N N . GLU B 1 26 ? -3.607 12.062 7.566 1 94.69 26 GLU B N 1
ATOM 945 C CA . GLU B 1 26 ? -4.973 12.156 8.078 1 94.69 26 GLU B CA 1
ATOM 946 C C . GLU B 1 26 ? -5.098 13.25 9.133 1 94.69 26 GLU B C 1
ATOM 948 O O . GLU B 1 26 ? -4.184 13.453 9.938 1 94.69 26 GLU B O 1
ATOM 953 N N . GLN B 1 27 ? -6.25 13.906 9.016 1 96.44 27 GLN B N 1
ATOM 954 C CA . GLN B 1 27 ? -6.547 14.914 10.023 1 96.44 27 GLN B CA 1
ATOM 955 C C . GLN B 1 27 ? -7.316 14.312 11.195 1 96.44 27 GLN B C 1
ATOM 957 O O . GLN B 1 27 ? -8.336 13.648 11 1 96.44 27 GLN B O 1
ATOM 962 N N . LEU B 1 28 ? -6.785 14.555 12.391 1 96.12 28 LEU B N 1
ATOM 963 C CA . LEU B 1 28 ? -7.422 14.086 13.617 1 96.12 28 LEU B CA 1
ATOM 964 C C . LEU B 1 28 ? -8.555 15.023 14.031 1 96.12 28 LEU B C 1
ATOM 966 O O . LEU B 1 28 ? -8.727 16.094 13.453 1 96.12 28 LEU B O 1
ATOM 970 N N . GLN B 1 29 ? -9.352 14.578 14.906 1 95.75 29 GLN B N 1
ATOM 971 C CA . GLN B 1 29 ? -10.516 15.328 15.359 1 95.75 29 GLN B CA 1
ATOM 972 C C . GLN B 1 29 ? -10.117 16.688 15.922 1 95.75 29 GLN B C 1
ATOM 974 O O . GLN B 1 29 ? -10.883 17.656 15.828 1 95.75 29 GLN B O 1
ATOM 979 N N . ASP B 1 30 ? -8.938 16.922 16.5 1 96.88 30 ASP B N 1
ATOM 980 C CA . ASP B 1 30 ? -8.492 18.172 17.094 1 96.88 30 ASP B CA 1
ATOM 981 C C . ASP B 1 30 ? -7.875 19.094 16.031 1 96.88 30 ASP B C 1
ATOM 983 O O . ASP B 1 30 ? -7.359 20.156 16.359 1 96.88 30 ASP B O 1
ATOM 987 N N . GLY B 1 31 ? -7.875 18.609 14.82 1 97.25 31 GLY B N 1
ATOM 988 C CA . GLY B 1 31 ? -7.422 19.453 13.719 1 97.25 31 GLY B CA 1
ATOM 989 C C . GLY B 1 31 ? -5.973 19.188 13.336 1 97.25 31 GLY B C 1
ATOM 990 O O . GLY B 1 31 ? -5.504 19.688 12.312 1 97.25 31 GLY B O 1
ATOM 991 N N . LYS B 1 32 ? -5.309 18.406 14.188 1 98.25 32 LYS B N 1
ATOM 992 C CA . LYS B 1 32 ? -3.91 18.094 13.898 1 98.25 32 LYS B CA 1
ATOM 993 C C . LYS B 1 32 ? -3.799 16.953 12.891 1 98.25 32 LYS B C 1
ATOM 995 O O . LYS B 1 32 ? -4.758 16.219 12.672 1 98.25 32 LYS B O 1
ATOM 1000 N N . TRP B 1 33 ? -2.59 16.953 12.281 1 98 33 TRP B N 1
ATOM 1001 C CA . TRP B 1 33 ? -2.377 15.953 11.25 1 98 33 TRP B CA 1
ATOM 1002 C C . TRP B 1 33 ? -1.334 14.93 11.688 1 98 33 TRP B C 1
ATOM 1004 O O . TRP B 1 33 ? -0.344 15.281 12.336 1 98 33 TRP B O 1
ATOM 1014 N N . THR B 1 34 ? -1.595 13.656 11.336 1 98 34 THR B N 1
ATOM 1015 C CA . THR B 1 34 ? -0.655 12.547 11.477 1 98 34 THR B CA 1
ATOM 1016 C C . THR B 1 34 ? -0.569 11.742 10.188 1 98 34 THR B C 1
ATOM 1018 O O . THR B 1 34 ? -1.205 12.094 9.188 1 98 34 THR B O 1
ATOM 1021 N N . ALA B 1 35 ? 0.349 10.797 10.195 1 98.12 35 ALA B N 1
ATOM 1022 C CA . ALA B 1 35 ? 0.482 10.055 8.945 1 98.12 35 ALA B CA 1
ATOM 1023 C C . ALA B 1 35 ? 1.086 8.672 9.195 1 98.12 35 ALA B C 1
ATOM 1025 O O . ALA B 1 35 ? 1.666 8.422 10.25 1 98.12 35 ALA B O 1
ATOM 1026 N N . ARG B 1 36 ? 0.828 7.812 8.281 1 98.19 36 ARG B N 1
ATOM 1027 C CA . ARG B 1 36 ? 1.588 6.582 8.086 1 98.19 36 ARG B CA 1
ATOM 1028 C C . ARG B 1 36 ? 2.264 6.566 6.723 1 98.19 36 ARG B C 1
ATOM 1030 O O . ARG B 1 36 ? 1.747 7.145 5.762 1 98.19 36 ARG B O 1
ATOM 1037 N N . TYR B 1 37 ? 3.367 5.93 6.715 1 98.44 37 TYR B N 1
ATOM 1038 C CA . TYR B 1 37 ? 4.102 5.922 5.457 1 98.44 37 TYR B CA 1
ATOM 1039 C C . TYR B 1 37 ? 4.957 4.664 5.328 1 98.44 37 TYR B C 1
ATOM 1041 O O . TYR B 1 37 ? 5.188 3.963 6.316 1 98.44 37 TYR B O 1
ATOM 1049 N N . CYS B 1 38 ? 5.328 4.352 4.148 1 98.38 38 CYS B N 1
ATOM 1050 C CA . CYS B 1 38 ? 6.281 3.314 3.768 1 98.38 38 CYS B CA 1
ATOM 1051 C C . CYS B 1 38 ? 7.176 3.789 2.629 1 98.38 38 CYS B C 1
ATOM 1053 O O . CYS B 1 38 ? 6.742 4.566 1.776 1 98.38 38 CYS B O 1
ATOM 1055 N N . TRP B 1 39 ? 8.438 3.295 2.695 1 97.62 39 TRP B N 1
ATOM 1056 C CA . TRP B 1 39 ? 9.352 3.756 1.652 1 97.62 39 TRP B CA 1
ATOM 1057 C C . TRP B 1 39 ? 10.359 2.672 1.294 1 97.62 39 TRP B C 1
ATOM 1059 O O . TRP B 1 39 ? 10.508 1.686 2.02 1 97.62 39 TRP B O 1
ATOM 1069 N N . HIS B 1 40 ? 10.922 2.826 0.127 1 97.31 40 HIS B N 1
ATOM 1070 C CA . HIS B 1 40 ? 11.961 1.934 -0.383 1 97.31 40 HIS B CA 1
ATOM 1071 C C . HIS B 1 40 ? 13.008 2.703 -1.181 1 97.31 40 HIS B C 1
ATOM 1073 O O . HIS B 1 40 ? 12.672 3.623 -1.93 1 97.31 40 HIS B O 1
ATOM 1079 N N . PRO B 1 41 ? 14.258 2.271 -1.034 1 97.06 41 PRO B N 1
ATOM 1080 C CA . PRO B 1 41 ? 15.273 2.939 -1.847 1 97.06 41 PRO B CA 1
ATOM 1081 C C . PRO B 1 41 ? 15.117 2.66 -3.34 1 97.06 41 PRO B C 1
ATOM 1083 O O . PRO B 1 41 ? 14.734 1.553 -3.727 1 97.06 41 PRO B O 1
ATOM 1086 N N . GLY B 1 42 ? 15.469 3.635 -4.152 1 96 42 GLY B N 1
ATOM 1087 C CA . GLY B 1 42 ? 15.445 3.502 -5.598 1 96 42 GLY B CA 1
ATOM 1088 C C . GLY B 1 42 ? 14.234 4.148 -6.238 1 96 42 GLY B C 1
ATOM 1089 O O . GLY B 1 42 ? 13.258 4.477 -5.551 1 96 42 GLY B O 1
ATOM 1090 N N . THR B 1 43 ? 14.273 4.371 -7.562 1 95.56 43 THR B N 1
ATOM 1091 C CA . THR B 1 43 ? 13.195 5.066 -8.266 1 95.56 43 THR B CA 1
ATOM 1092 C C . THR B 1 43 ? 12.664 4.211 -9.414 1 95.56 43 THR B C 1
ATOM 1094 O O . THR B 1 43 ? 11.719 4.609 -10.102 1 95.56 43 THR B O 1
ATOM 1097 N N . SER B 1 44 ? 13.227 3.078 -9.547 1 93.56 44 SER B N 1
ATOM 1098 C CA . SER B 1 44 ? 12.891 2.221 -10.68 1 93.56 44 SER B CA 1
ATOM 1099 C C . SER B 1 44 ? 11.547 1.532 -10.477 1 93.56 44 SER B C 1
ATOM 1101 O O . SER B 1 44 ? 10.945 1.635 -9.406 1 93.56 44 SER B O 1
ATOM 1103 N N . GLU B 1 45 ? 11.117 0.907 -11.539 1 91.19 45 GLU B N 1
ATOM 1104 C CA . GLU B 1 45 ? 9.922 0.07 -11.445 1 91.19 45 GLU B CA 1
ATOM 1105 C C . GLU B 1 45 ? 10.117 -1.05 -10.422 1 91.19 45 GLU B C 1
ATOM 1107 O O . GLU B 1 45 ? 9.188 -1.39 -9.688 1 91.19 45 GLU B O 1
ATOM 1112 N N . ALA B 1 46 ? 11.336 -1.626 -10.438 1 93.62 46 ALA B N 1
ATOM 1113 C CA . ALA B 1 46 ? 11.656 -2.672 -9.469 1 93.62 46 ALA B CA 1
ATOM 1114 C C . ALA B 1 46 ? 11.531 -2.152 -8.039 1 93.62 46 ALA B C 1
ATOM 1116 O O . ALA B 1 46 ? 11.062 -2.865 -7.148 1 93.62 46 ALA B O 1
ATOM 1117 N N . ALA B 1 47 ? 11.953 -0.904 -7.801 1 94.94 47 ALA B N 1
ATOM 1118 C CA . ALA B 1 47 ? 11.828 -0.288 -6.484 1 94.94 47 ALA B CA 1
ATOM 1119 C C . ALA B 1 47 ? 10.359 -0.107 -6.102 1 94.94 47 ALA B C 1
ATOM 1121 O O . ALA B 1 47 ? 9.992 -0.258 -4.934 1 94.94 47 ALA B O 1
ATOM 1122 N N . GLY B 1 48 ? 9.562 0.198 -7.094 1 94.5 48 GLY B N 1
ATOM 1123 C CA . GLY B 1 48 ? 8.125 0.296 -6.855 1 94.5 48 GLY B CA 1
ATOM 1124 C C . GLY B 1 48 ? 7.5 -1.021 -6.441 1 94.5 48 GLY B C 1
ATOM 1125 O O . GLY B 1 48 ? 6.672 -1.058 -5.527 1 94.5 48 GLY B O 1
ATOM 1126 N N . LYS B 1 49 ? 7.945 -2.033 -7.105 1 93.25 49 LYS B N 1
ATOM 1127 C CA . LYS B 1 49 ? 7.441 -3.359 -6.758 1 93.25 49 LYS B CA 1
ATOM 1128 C C . LYS B 1 49 ? 7.875 -3.76 -5.352 1 93.25 49 LYS B C 1
ATOM 1130 O O . LYS B 1 49 ? 7.102 -4.367 -4.605 1 93.25 49 LYS B O 1
ATOM 1135 N N . ALA B 1 50 ? 9.094 -3.43 -5.023 1 96.12 50 ALA B N 1
ATOM 1136 C CA . ALA B 1 50 ? 9.609 -3.727 -3.686 1 96.12 50 ALA B CA 1
ATOM 1137 C C . ALA B 1 50 ? 8.8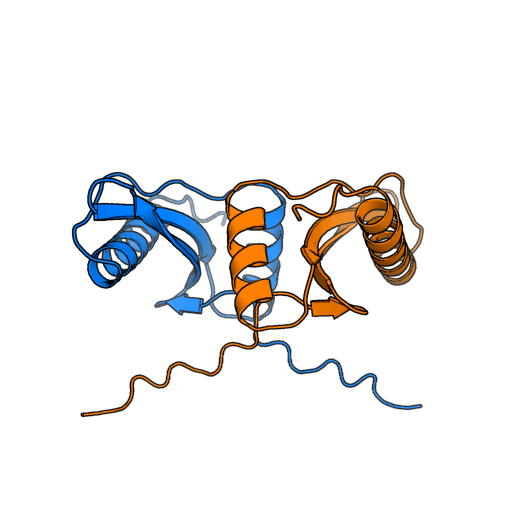36 -2.949 -2.619 1 96.12 50 ALA B C 1
ATOM 1139 O O . ALA B 1 50 ? 8.555 -3.479 -1.543 1 96.12 50 ALA B O 1
ATOM 1140 N N . LEU B 1 51 ? 8.516 -1.734 -2.932 1 96.69 51 LEU B N 1
ATOM 1141 C CA . LEU B 1 51 ? 7.723 -0.924 -2.014 1 96.69 51 LEU B CA 1
ATOM 1142 C C . LEU B 1 51 ? 6.336 -1.525 -1.822 1 96.69 51 LEU B C 1
ATOM 1144 O O . LEU B 1 51 ? 5.828 -1.585 -0.699 1 96.69 51 LEU B O 1
ATOM 1148 N N . GLN B 1 52 ? 5.746 -1.916 -2.908 1 96.44 52 GLN B N 1
ATOM 1149 C CA . GLN B 1 52 ? 4.438 -2.561 -2.836 1 96.44 52 GLN B CA 1
ATOM 1150 C C . GLN B 1 52 ? 4.488 -3.805 -1.954 1 96.44 52 GLN B C 1
ATOM 1152 O O . GLN B 1 52 ? 3.596 -4.023 -1.131 1 96.44 52 GLN B O 1
ATOM 1157 N N . GLU B 1 53 ? 5.477 -4.578 -2.123 1 96.31 53 GLU B N 1
ATOM 1158 C CA . GLU B 1 53 ? 5.664 -5.762 -1.292 1 96.31 53 GLU B CA 1
ATOM 1159 C C . GLU B 1 53 ? 5.828 -5.387 0.177 1 96.31 53 GLU B C 1
ATOM 1161 O O . GLU B 1 53 ? 5.23 -6.012 1.055 1 96.31 53 GLU B O 1
ATOM 1166 N N . ALA B 1 54 ? 6.617 -4.391 0.45 1 97.44 54 ALA B N 1
ATOM 1167 C CA . ALA B 1 54 ? 6.887 -3.965 1.821 1 97.44 54 ALA B CA 1
ATOM 1168 C C . ALA B 1 54 ? 5.602 -3.523 2.518 1 97.44 54 ALA B C 1
ATOM 1170 O O . ALA B 1 54 ? 5.328 -3.932 3.648 1 97.44 54 ALA B O 1
ATOM 1171 N N . VAL B 1 55 ? 4.812 -2.736 1.834 1 97.5 55 VAL B N 1
ATOM 1172 C CA . VAL B 1 55 ? 3.613 -2.217 2.486 1 97.5 55 VAL B CA 1
ATOM 1173 C C . VAL B 1 55 ? 2.621 -3.354 2.721 1 97.5 55 VAL B C 1
ATOM 1175 O O . VAL B 1 55 ? 1.966 -3.408 3.766 1 97.5 55 VAL B O 1
ATOM 1178 N N . LEU B 1 56 ? 2.484 -4.262 1.775 1 97.62 56 LEU B N 1
ATOM 1179 C CA . LEU B 1 56 ? 1.571 -5.391 1.923 1 97.62 56 LEU B CA 1
ATOM 1180 C C . LEU B 1 56 ? 2.047 -6.332 3.023 1 97.62 56 LEU B C 1
ATOM 1182 O O . LEU B 1 56 ? 1.242 -7.051 3.621 1 97.62 56 LEU B O 1
ATOM 1186 N N . ASN B 1 57 ? 3.291 -6.262 3.291 1 96.62 57 ASN B N 1
ATOM 1187 C CA . ASN B 1 57 ? 3.844 -7.086 4.363 1 96.62 57 ASN B CA 1
ATOM 1188 C C . ASN B 1 57 ? 3.842 -6.344 5.695 1 96.62 57 ASN B C 1
ATOM 1190 O O . ASN B 1 57 ? 4.434 -6.809 6.672 1 96.62 57 ASN B O 1
ATOM 1194 N N . GLY B 1 58 ? 3.266 -5.188 5.723 1 96.12 58 GLY B N 1
ATOM 1195 C CA . GLY B 1 58 ? 3.018 -4.512 6.984 1 96.12 58 GLY B CA 1
ATOM 1196 C C . GLY B 1 58 ? 4.188 -3.662 7.449 1 96.12 58 GLY B C 1
ATOM 1197 O O . GLY B 1 58 ? 4.352 -3.422 8.648 1 96.12 58 GLY B O 1
ATOM 1198 N N . LYS B 1 59 ? 5.047 -3.164 6.586 1 96.88 59 LYS B N 1
ATOM 1199 C CA . LYS B 1 59 ? 6.238 -2.418 6.977 1 96.88 59 LYS B CA 1
ATOM 1200 C C . LYS B 1 59 ? 5.957 -0.918 7.027 1 96.88 59 LYS B C 1
ATOM 1202 O O . LYS B 1 59 ? 6.883 -0.109 7.086 1 96.88 59 LYS B O 1
ATOM 1207 N N . SER B 1 60 ? 4.734 -0.545 6.992 1 97.44 60 SER B N 1
ATOM 1208 C CA . SER B 1 60 ? 4.379 0.86 7.16 1 97.44 60 SER B CA 1
ATOM 1209 C C . SER B 1 60 ? 4.758 1.366 8.547 1 97.44 60 SER B C 1
ATOM 1211 O O . SER B 1 60 ? 4.785 0.595 9.508 1 97.44 60 SER B O 1
ATOM 1213 N N . ARG B 1 61 ? 5.035 2.674 8.594 1 97.12 61 ARG B N 1
ATOM 1214 C CA . ARG B 1 61 ? 5.434 3.305 9.852 1 97.12 61 ARG B CA 1
ATOM 1215 C C . ARG B 1 61 ? 4.52 4.477 10.188 1 97.12 61 ARG B C 1
ATOM 1217 O O . ARG B 1 61 ? 4.016 5.156 9.297 1 97.12 61 ARG B O 1
ATOM 1224 N N . ARG B 1 62 ? 4.352 4.676 11.469 1 97.06 62 ARG B N 1
ATOM 1225 C CA . ARG B 1 62 ? 3.656 5.875 11.93 1 97.06 62 ARG B CA 1
ATOM 1226 C C . ARG B 1 62 ? 4.617 7.055 12.047 1 97.06 62 ARG B C 1
ATOM 1228 O O . ARG B 1 62 ? 5.723 6.91 12.57 1 97.06 62 ARG B O 1
ATOM 1235 N N . LEU B 1 63 ? 4.188 8.117 11.453 1 97.81 63 LEU B N 1
ATOM 1236 C CA . LEU B 1 63 ? 4.98 9.336 11.609 1 97.81 63 LEU B CA 1
ATOM 1237 C C . LEU B 1 63 ? 4.957 9.82 13.055 1 97.81 63 LEU B C 1
ATOM 1239 O O . LEU B 1 63 ? 3.895 9.875 13.672 1 97.81 63 LEU B O 1
ATOM 1243 N N . LEU B 1 64 ? 6.188 10.148 13.516 1 93.94 64 LEU B N 1
ATOM 1244 C CA . LEU B 1 64 ? 6.246 10.648 14.883 1 93.94 64 LEU B CA 1
ATOM 1245 C C . LEU B 1 64 ? 5.82 12.117 14.945 1 93.94 64 LEU B C 1
ATOM 1247 O O . LEU B 1 64 ? 6.273 12.93 14.141 1 93.94 64 LEU B O 1
ATOM 1251 N N . GLY B 1 65 ? 4.832 12.398 15.812 1 93.88 65 GLY B N 1
ATOM 1252 C CA . GLY B 1 65 ? 4.395 13.766 16.047 1 93.88 65 GLY B CA 1
ATOM 1253 C C . GLY B 1 65 ? 3.105 14.109 15.32 1 93.88 65 GLY B C 1
ATOM 1254 O O . GLY B 1 65 ? 2.547 13.273 14.602 1 93.88 65 GLY B O 1
ATOM 1255 N N . GLN B 1 66 ? 2.635 15.32 15.602 1 97.25 66 GLN B N 1
ATOM 1256 C CA . GLN B 1 66 ? 1.458 15.898 14.961 1 97.25 66 GLN B CA 1
ATOM 1257 C C . GLN B 1 66 ? 1.775 17.266 14.367 1 97.25 66 GLN B C 1
ATOM 1259 O O . GLN B 1 66 ? 2.674 17.969 14.844 1 97.25 66 GLN B O 1
ATOM 1264 N N . PHE B 1 67 ? 1 17.594 13.328 1 98.31 67 PHE B N 1
ATOM 1265 C CA . PHE B 1 67 ? 1.32 18.797 12.562 1 98.31 67 PHE B CA 1
ATOM 1266 C C . PHE B 1 67 ? 0.063 19.609 12.281 1 98.31 67 PHE B C 1
ATOM 1268 O O . PHE B 1 67 ? -1.053 19.109 12.406 1 98.31 67 PHE B O 1
ATOM 1275 N N . ASP B 1 68 ? 0.325 20.812 11.852 1 98.12 68 ASP B N 1
ATOM 1276 C CA . ASP B 1 68 ? -0.815 21.719 11.711 1 98.12 68 ASP B CA 1
ATOM 1277 C C . ASP B 1 68 ? -1.477 21.562 10.344 1 98.12 68 ASP B C 1
ATOM 1279 O O . ASP B 1 68 ? -2.676 21.812 10.203 1 98.12 68 ASP B O 1
ATOM 1283 N N . THR B 1 69 ? -0.693 21.188 9.281 1 98.19 69 THR B N 1
ATOM 1284 C CA . THR B 1 69 ? -1.247 21.078 7.938 1 98.19 69 THR B CA 1
ATOM 1285 C C . THR B 1 69 ? -0.815 19.781 7.266 1 98.19 69 THR B C 1
ATOM 1287 O O . THR B 1 69 ? 0.161 19.156 7.684 1 98.19 69 THR B O 1
ATOM 1290 N N . GLU B 1 70 ? -1.6 19.453 6.285 1 96.81 70 GLU B N 1
ATOM 1291 C CA . GLU B 1 70 ? -1.24 18.297 5.477 1 96.81 70 GLU B CA 1
ATOM 1292 C C . GLU B 1 70 ? 0.128 18.469 4.828 1 96.81 70 GLU B C 1
ATOM 1294 O O . GLU B 1 70 ? 0.919 17.531 4.762 1 96.81 70 GLU B O 1
ATOM 1299 N N . ALA B 1 71 ? 0.379 19.672 4.352 1 97.19 71 ALA B N 1
ATOM 1300 C CA . ALA B 1 71 ? 1.636 19.953 3.662 1 97.19 71 ALA B CA 1
ATOM 1301 C C . ALA B 1 71 ? 2.828 19.766 4.598 1 97.19 71 ALA B C 1
ATOM 1303 O O . ALA B 1 71 ? 3.84 19.172 4.211 1 97.19 71 ALA B O 1
ATOM 1304 N N . GLU B 1 72 ? 2.721 20.25 5.832 1 97.94 72 GLU B N 1
ATOM 1305 C CA . GLU B 1 72 ? 3.771 20.078 6.832 1 97.94 72 GLU B CA 1
ATOM 1306 C C . GLU B 1 72 ? 3.988 18.594 7.156 1 97.94 72 GLU B C 1
ATOM 1308 O O . GLU B 1 72 ? 5.117 18.172 7.402 1 97.94 72 GLU B O 1
ATOM 1313 N N . THR B 1 73 ? 2.908 17.891 7.227 1 98.12 73 THR B N 1
ATOM 1314 C CA . THR B 1 73 ? 2.973 16.469 7.516 1 98.12 73 THR B CA 1
ATOM 1315 C C . THR B 1 73 ? 3.732 15.727 6.418 1 98.12 73 THR B C 1
ATOM 1317 O O . THR B 1 73 ? 4.602 14.906 6.703 1 98.12 73 THR B O 1
ATOM 1320 N N . VAL B 1 74 ? 3.424 16.078 5.16 1 97.31 74 VAL B N 1
ATOM 1321 C CA . VAL B 1 74 ? 4.086 15.445 4.023 1 97.31 74 VAL B CA 1
ATOM 1322 C C . VAL B 1 74 ? 5.574 15.789 4.035 1 97.31 74 VAL B C 1
ATOM 1324 O O . VAL B 1 74 ? 6.418 14.93 3.768 1 97.31 74 VAL B O 1
ATOM 1327 N N . GLU B 1 75 ? 5.875 17.031 4.379 1 97.44 75 GLU B N 1
ATOM 1328 C CA . GLU B 1 75 ? 7.277 17.422 4.484 1 97.44 75 GLU B CA 1
ATOM 1329 C C . GLU B 1 75 ? 7.984 16.656 5.594 1 97.44 75 GLU B C 1
ATOM 1331 O O . GLU B 1 75 ? 9.148 16.266 5.441 1 97.44 75 GLU B O 1
ATOM 1336 N N . ALA B 1 76 ? 7.277 16.422 6.691 1 98.19 76 ALA B N 1
ATOM 1337 C CA . ALA B 1 76 ? 7.855 15.664 7.801 1 98.19 76 ALA B CA 1
ATOM 1338 C C . ALA B 1 76 ? 8.133 14.219 7.395 1 98.19 76 ALA B C 1
ATOM 1340 O O . ALA B 1 76 ? 9.117 13.625 7.828 1 98.19 76 ALA B O 1
ATOM 1341 N N . ILE B 1 77 ? 7.246 13.625 6.605 1 98 77 ILE B N 1
ATOM 1342 C CA . ILE B 1 77 ? 7.449 12.273 6.094 1 98 77 ILE B CA 1
ATOM 1343 C C . ILE B 1 77 ? 8.734 12.227 5.27 1 98 77 ILE B C 1
ATOM 1345 O O . ILE B 1 77 ? 9.555 11.312 5.438 1 98 77 ILE B O 1
ATOM 1349 N N . LYS B 1 78 ? 8.875 13.18 4.371 1 97.06 78 LYS B N 1
ATOM 1350 C CA . LYS B 1 78 ? 10.062 13.242 3.521 1 97.06 78 LYS B CA 1
ATOM 1351 C C . LYS B 1 78 ? 11.336 13.297 4.359 1 97.06 78 LYS B C 1
ATOM 1353 O O . LYS B 1 78 ? 12.312 12.602 4.059 1 97.06 78 LYS B O 1
ATOM 1358 N N . GLN B 1 79 ? 11.273 14.102 5.371 1 96.75 79 GLN B N 1
ATOM 1359 C CA . GLN B 1 79 ? 12.43 14.211 6.266 1 96.75 79 GLN B CA 1
ATOM 1360 C C . GLN B 1 79 ? 12.68 12.898 6.996 1 96.75 79 GLN B C 1
ATOM 1362 O O . GLN B 1 79 ? 13.836 12.484 7.168 1 96.75 79 GLN B O 1
ATOM 1367 N N . ALA B 1 80 ? 11.625 12.32 7.473 1 97.31 80 ALA B N 1
ATOM 1368 C CA . ALA B 1 80 ? 11.766 11.039 8.164 1 97.31 80 ALA B CA 1
ATOM 1369 C C . ALA B 1 80 ? 12.414 10 7.254 1 97.31 80 ALA B C 1
ATOM 1371 O O . ALA B 1 80 ? 13.289 9.25 7.691 1 97.31 80 ALA B O 1
ATOM 1372 N N . VAL B 1 81 ? 12.016 9.945 5.992 1 97.12 81 VAL B N 1
ATOM 1373 C CA . VAL B 1 81 ? 12.562 9.008 5.02 1 97.12 81 VAL B CA 1
ATOM 1374 C C . VAL B 1 81 ? 14.062 9.242 4.871 1 97.12 81 VAL B C 1
ATOM 1376 O O . VAL B 1 81 ? 14.852 8.289 4.895 1 97.12 81 VAL B O 1
ATOM 1379 N N . LEU B 1 82 ? 14.461 10.516 4.699 1 96.56 82 LEU B N 1
ATOM 1380 C CA . LEU B 1 82 ? 15.875 10.852 4.551 1 96.56 82 LEU B CA 1
ATOM 1381 C C . LEU B 1 82 ? 16.672 10.422 5.777 1 96.56 82 LEU B C 1
ATOM 1383 O O . LEU B 1 82 ? 17.766 9.867 5.652 1 96.56 82 LEU B O 1
ATOM 1387 N N . LEU B 1 83 ? 16.094 10.664 6.945 1 95.38 83 LEU B N 1
ATOM 1388 C CA . LEU B 1 83 ? 16.766 10.312 8.188 1 95.38 83 LEU B CA 1
ATOM 1389 C C . LEU B 1 83 ? 16.906 8.797 8.32 1 95.38 83 LEU B C 1
ATOM 1391 O O . LEU B 1 83 ? 17.969 8.297 8.68 1 95.38 83 LEU B O 1
ATOM 1395 N N . GLU B 1 84 ? 15.852 8.062 8.055 1 95.31 84 GLU B N 1
ATOM 1396 C CA . GLU B 1 84 ? 15.875 6.605 8.148 1 95.31 84 GLU B CA 1
ATOM 1397 C C . GLU B 1 84 ? 16.859 6 7.152 1 95.31 84 GLU B C 1
ATOM 1399 O O . GLU B 1 84 ? 17.5 4.992 7.441 1 95.31 84 GLU B O 1
ATOM 1404 N N . ALA B 1 85 ? 16.891 6.531 5.953 1 94.44 85 ALA B N 1
ATOM 1405 C CA . ALA B 1 85 ? 17.781 6.027 4.906 1 94.44 85 ALA B CA 1
ATOM 1406 C C . ALA B 1 85 ? 19.25 6.191 5.305 1 94.44 85 ALA B C 1
ATOM 1408 O O . ALA B 1 85 ? 20.094 5.398 4.898 1 94.44 85 ALA B O 1
ATOM 1409 N N . LYS B 1 86 ? 19.469 7.25 5.941 1 91.81 86 LYS B N 1
ATOM 1410 C CA . LYS B 1 86 ? 20.844 7.484 6.402 1 91.81 86 LYS B CA 1
ATOM 1411 C C . LYS B 1 86 ? 21.281 6.406 7.391 1 91.81 86 LYS B C 1
ATOM 1413 O O . LYS B 1 86 ? 22.453 6.043 7.441 1 91.81 86 LYS B O 1
ATOM 1418 N N . TRP B 1 87 ? 20.328 5.938 8.203 1 85.38 87 TRP B N 1
ATOM 1419 C CA . TRP B 1 87 ? 20.656 4.996 9.266 1 85.38 87 TRP B CA 1
ATOM 1420 C C . TRP B 1 87 ? 20.359 3.562 8.828 1 85.38 87 TRP B C 1
ATOM 1422 O O . TRP B 1 87 ? 20.672 2.611 9.547 1 85.38 87 TRP B O 1
ATOM 1432 N N . SER B 1 88 ? 19.562 3.367 7.648 1 71 88 SER B N 1
ATOM 1433 C CA . SER B 1 88 ? 19.219 2.027 7.184 1 71 88 SER B CA 1
ATOM 1434 C C . SER B 1 88 ? 20.469 1.275 6.719 1 71 88 SER B C 1
ATOM 1436 O O . SER B 1 88 ? 21.234 1.79 5.91 1 71 88 SER B O 1
ATOM 1438 N N . PRO B 1 89 ? 20.906 0.331 7.402 1 51.72 89 PRO B N 1
ATOM 1439 C CA . PRO B 1 89 ? 22.047 -0.435 6.906 1 51.72 89 PRO B CA 1
ATOM 1440 C C . PRO B 1 89 ? 21.875 -0.878 5.453 1 51.72 89 PRO B C 1
ATOM 1442 O O . PRO B 1 89 ? 20.766 -1.193 5.027 1 51.72 89 PRO B O 1
ATOM 1445 N N . SER B 1 90 ? 22.562 -0.15 4.398 1 45.31 90 SER B N 1
ATOM 1446 C CA . SER B 1 90 ? 22.641 -0.634 3.025 1 45.31 90 SER B CA 1
ATOM 1447 C C . SER B 1 90 ? 22.547 -2.154 2.967 1 45.31 90 SER B C 1
ATOM 1449 O O . SER B 1 90 ? 23.312 -2.854 3.635 1 45.31 90 SER B O 1
ATOM 1451 N N . ARG B 1 91 ? 21.516 -2.801 2.92 1 37.72 91 ARG B N 1
ATOM 1452 C CA . ARG B 1 91 ? 21.844 -4.176 2.564 1 37.72 91 ARG B CA 1
ATOM 1453 C C . ARG B 1 91 ? 22.812 -4.215 1.387 1 37.72 91 ARG B C 1
ATOM 1455 O O . ARG B 1 91 ? 22.453 -3.838 0.269 1 37.72 91 ARG B O 1
ATOM 1462 N N . THR B 1 92 ? 24.031 -3.775 1.425 1 30.73 92 THR B N 1
ATOM 1463 C CA . THR B 1 92 ? 25.109 -4.352 0.631 1 30.73 92 THR B CA 1
ATOM 1464 C C . THR B 1 92 ? 24.969 -5.867 0.548 1 30.73 92 THR B C 1
ATOM 1466 O O . THR B 1 92 ? 24.609 -6.52 1.529 1 30.73 92 THR B O 1
#

Secondary structure (DSSP, 8-state):
-----------SSEEETTEEEEEEEEE-TTS-EEEEEEEEE--SHHHHHHHHHHHHTT--EEPSS-BSSHHHHHHHHHHHHHHHHHHS----/-----------SSEEETTEEEEEEEEE-TTS-EEEEEEEEE--SHHHHHHHHHHHHTT--EEPSS-BSSHHHHHHHHHHHHHHHHHHS----

Solvent-accessible surface area (backbone atoms only — not comparable to full-atom values): 10412 Å² total; per-residue (Å²): 132,80,73,74,73,69,65,80,66,62,57,50,53,43,77,51,93,62,21,23,37,45,72,42,78,44,73,45,95,88,56,35,20,40,38,35,35,35,67,28,72,35,72,46,60,69,28,10,52,51,32,52,42,39,31,56,68,51,60,37,40,72,51,86,69,74,30,79,38,68,68,56,40,55,52,48,49,54,49,49,51,55,54,48,57,72,69,45,74,72,84,120,132,80,72,73,72,68,65,77,65,63,55,49,54,44,79,54,93,64,20,23,36,45,73,41,76,45,73,46,96,87,57,35,19,41,38,34,34,36,69,29,73,36,72,47,61,67,27,12,52,51,32,53,43,39,29,55,69,50,60,38,40,72,51,87,69,74,28,79,37,69,68,57,40,54,51,48,50,54,51,48,50,56,55,48,57,73,69,45,75,72,85,119

pLDDT: mean 86.89, std 21.21, range [21.77, 98.44]

Foldseek 3Di:
DPPPCPPPPDQAADDDDQKGKDKDWDADPVQKIWMKMFMFGGDDSVRSVVRVVCVVVPVIDIQPDIHNDPVVNVVSVSVVVVVCVVVPPPPD/DPDPCPVPPPQAADDDDQKGKDKDWDADPVQKIWMKMFMFGGDDSVRSVVRVVCVVVPVIDIQPDIHNDPVVNVVSVSVVVVVCVVVPPPPD

Organism: Cupriavidus necator (strain ATCC 17699 / DSM 428 / KCTC 22496 / NCIMB 10442 / H16 / Stanier 337) (NCBI:txid381666)

Radius of gyration: 17.46 Å; Cα contacts (8 Å, |Δi|>4): 300; chains: 2; bounding box: 49×55×47 Å